Protein AF-A0A9P0P095-F1 (afdb_monomer_lite)

Sequence (237 aa):
MMSILLQDNEKNRTMLGEMDGIDTLLQQLAFYKRHDPASAEEHEYMENLFNCLCSALMVVPNRDKFLKGEGLQLMNLMLREKKTSRNGSLKVLDYAMSGPYGKDNCNKFVDILGLRTIFPLFMKTPKKNRRKVLSTEEHEEHVCSIIASMLRNCKGSQRQRLISKFTENDHEKVDRLLELHFKYLEKDAEKEGRPRTSVTEENFTAVRNMLDELESDIPTDRGDLTPSCTSNSFHSA

pLDDT: mean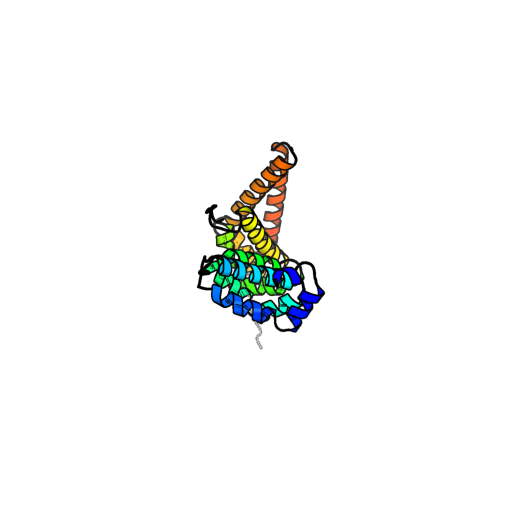 82.01, std 18.32, range [34.97, 98.38]

Organism: Acanthoscelides obtectus (NCBI:txid200917)

InterPro domains:
  IPR011989 Armadillo-like helical [G3DSA:1.25.10.10] (1-221)
  IPR013180 Beta-catenin-like protein 1, N-terminal [PF08216] (1-194)
  IPR016024 Armadillo-type fold [SSF48371] (3-182)
  IPR039678 Beta-catenin-like protein 1 [PTHR14978] (2-195)

Structure (mmCIF, N/CA/C/O backbone):
data_AF-A0A9P0P095-F1
#
_entry.id   AF-A0A9P0P095-F1
#
loop_
_atom_site.group_PDB
_atom_site.id
_atom_site.type_symbol
_atom_site.label_atom_id
_atom_site.label_alt_id
_atom_site.label_comp_id
_atom_site.label_asym_id
_atom_site.label_entity_id
_atom_site.label_seq_id
_atom_site.pdbx_PDB_ins_code
_atom_site.Cartn_x
_atom_site.Cartn_y
_atom_site.Cartn_z
_atom_site.occupancy
_atom_site.B_iso_or_equiv
_atom_site.auth_seq_id
_atom_site.auth_comp_id
_atom_site.auth_asym_id
_atom_site.auth_atom_id
_atom_site.pdbx_PDB_model_num
ATOM 1 N N . MET A 1 1 ? 18.778 13.322 -4.451 1.00 57.62 1 MET A N 1
ATOM 2 C CA . MET A 1 1 ? 19.051 13.808 -5.829 1.00 57.62 1 MET A CA 1
ATOM 3 C C . MET A 1 1 ? 18.254 13.043 -6.885 1.00 57.62 1 MET A C 1
ATOM 5 O O . MET A 1 1 ? 17.551 13.688 -7.648 1.00 57.62 1 MET A O 1
ATOM 9 N N . MET A 1 2 ? 18.265 11.701 -6.896 1.00 59.41 2 MET A N 1
ATOM 10 C CA . MET A 1 2 ? 17.429 10.912 -7.824 1.00 59.41 2 MET A CA 1
ATOM 11 C C . MET A 1 2 ? 15.916 11.144 -7.641 1.00 59.41 2 MET A C 1
ATOM 13 O O . MET A 1 2 ? 15.187 11.263 -8.619 1.00 59.41 2 MET A O 1
ATOM 17 N N . SER A 1 3 ? 15.454 11.296 -6.396 1.00 60.06 3 SER A N 1
ATOM 18 C CA . SER A 1 3 ? 14.055 11.615 -6.069 1.00 60.06 3 SER A CA 1
ATOM 19 C C . SER A 1 3 ? 13.583 12.922 -6.712 1.00 60.06 3 SER A C 1
ATOM 21 O O . SER A 1 3 ? 12.494 12.968 -7.271 1.00 60.06 3 SER A O 1
ATOM 23 N N . ILE A 1 4 ? 14.445 13.942 -6.719 1.00 67.94 4 ILE A N 1
ATOM 24 C CA . ILE A 1 4 ? 14.184 15.256 -7.323 1.00 67.94 4 ILE A CA 1
ATOM 25 C C . ILE A 1 4 ? 14.144 15.155 -8.854 1.00 67.94 4 ILE A C 1
ATOM 27 O O . ILE A 1 4 ? 13.281 15.750 -9.483 1.00 67.94 4 ILE A O 1
ATOM 31 N N . LEU A 1 5 ? 15.031 14.362 -9.465 1.00 63.28 5 LEU A N 1
ATOM 32 C CA . LEU A 1 5 ? 15.050 14.172 -10.923 1.00 63.28 5 LEU A CA 1
ATOM 33 C C . LEU A 1 5 ? 13.800 13.453 -11.452 1.00 63.28 5 LEU A C 1
ATOM 35 O O . LEU A 1 5 ? 13.428 13.642 -12.609 1.00 63.28 5 LEU A O 1
ATOM 39 N N . LEU A 1 6 ? 13.165 12.619 -10.626 1.00 62.31 6 LEU A N 1
ATOM 40 C CA . LEU A 1 6 ? 11.921 11.920 -10.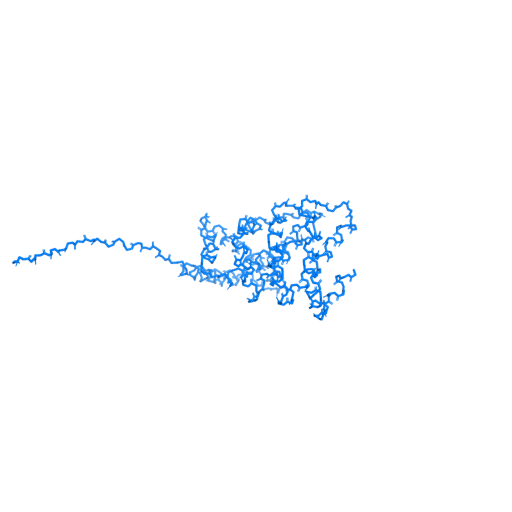963 1.00 62.31 6 LEU A CA 1
ATOM 41 C C . LEU A 1 6 ? 10.671 12.715 -10.572 1.00 62.31 6 LEU A C 1
ATOM 43 O O . LEU A 1 6 ? 9.565 12.359 -10.993 1.00 62.31 6 LEU A O 1
ATOM 47 N N . GLN A 1 7 ? 10.807 13.746 -9.741 1.00 65.12 7 GLN A N 1
ATOM 48 C CA . GLN A 1 7 ? 9.693 14.593 -9.346 1.00 65.12 7 GLN A CA 1
ATOM 49 C C . GLN A 1 7 ? 9.236 15.402 -10.569 1.00 65.12 7 GLN A C 1
ATOM 51 O O . GLN A 1 7 ? 10.031 16.064 -11.224 1.00 65.12 7 GLN A O 1
ATOM 56 N N . ASP A 1 8 ? 7.962 15.247 -10.926 1.00 63.94 8 ASP A N 1
ATOM 57 C CA . ASP A 1 8 ? 7.281 15.933 -12.034 1.00 63.94 8 ASP A CA 1
ATOM 58 C C . ASP A 1 8 ? 7.913 15.814 -13.433 1.00 63.94 8 ASP A C 1
ATOM 60 O O . ASP A 1 8 ? 7.655 16.632 -14.314 1.00 63.94 8 ASP A O 1
ATOM 64 N N . ASN A 1 9 ? 8.688 14.750 -13.685 1.00 78.19 9 ASN A N 1
ATOM 65 C CA . ASN A 1 9 ? 9.259 14.479 -15.005 1.00 78.19 9 ASN A CA 1
ATOM 66 C C . ASN A 1 9 ? 8.937 13.061 -15.505 1.00 78.19 9 ASN A C 1
ATOM 68 O O . ASN A 1 9 ? 9.624 12.085 -15.197 1.00 78.19 9 ASN A O 1
ATOM 72 N N . GLU A 1 10 ? 7.888 12.957 -16.322 1.00 80.88 10 GLU A N 1
ATOM 73 C CA . GLU A 1 10 ? 7.417 11.696 -16.910 1.00 80.88 10 GLU A CA 1
ATOM 74 C C . GLU A 1 10 ? 8.457 11.016 -17.815 1.00 80.88 10 GLU A C 1
ATOM 76 O O . GLU A 1 10 ? 8.583 9.788 -17.796 1.00 80.88 10 GLU A O 1
ATOM 81 N N . LYS A 1 11 ? 9.268 11.793 -18.549 1.00 83.19 11 LYS A N 1
ATOM 82 C CA . LYS A 1 11 ? 10.333 11.245 -19.408 1.00 83.19 11 LYS A CA 1
ATOM 83 C C . LYS A 1 11 ? 11.380 10.513 -18.577 1.00 83.19 11 LYS A C 1
ATOM 85 O O . LYS A 1 11 ? 11.744 9.388 -18.906 1.00 83.19 11 LYS A O 1
ATOM 90 N N . ASN A 1 12 ? 11.795 11.104 -17.458 1.00 82.00 12 ASN A N 1
ATOM 91 C CA . ASN A 1 12 ? 12.768 10.483 -16.560 1.00 82.00 12 ASN A CA 1
ATOM 92 C C . ASN A 1 12 ? 12.205 9.214 -15.903 1.00 82.00 12 ASN A C 1
ATOM 94 O O . ASN A 1 12 ? 12.924 8.229 -15.755 1.00 82.00 12 ASN A O 1
ATOM 98 N N . ARG A 1 13 ? 10.912 9.201 -15.549 1.00 86.88 13 ARG A N 1
ATOM 99 C CA . ARG A 1 13 ? 10.233 8.009 -15.000 1.00 86.88 13 ARG A CA 1
ATOM 100 C C . ARG A 1 13 ? 10.137 6.872 -16.018 1.00 86.88 13 ARG A C 1
ATOM 102 O O . ARG A 1 13 ? 10.279 5.707 -15.648 1.00 86.88 13 ARG A O 1
ATOM 109 N N . THR A 1 14 ? 9.903 7.209 -17.284 1.00 84.50 14 THR A N 1
ATOM 110 C CA . THR A 1 14 ? 9.857 6.240 -18.386 1.00 84.50 14 THR A CA 1
ATOM 111 C C . THR A 1 14 ? 11.244 5.654 -18.639 1.00 84.50 14 THR A C 1
ATOM 113 O O . THR A 1 14 ? 11.407 4.436 -18.595 1.00 84.50 14 THR A O 1
ATOM 116 N N . MET A 1 15 ? 12.259 6.515 -18.768 1.00 87.94 15 MET A N 1
ATOM 117 C CA . MET A 1 15 ? 13.652 6.110 -18.981 1.00 87.94 15 MET A CA 1
ATOM 118 C C . MET A 1 15 ? 14.189 5.248 -17.830 1.00 87.94 15 MET A C 1
ATOM 120 O O . MET A 1 15 ? 14.834 4.233 -18.068 1.00 87.94 15 MET A O 1
ATOM 124 N N . LEU A 1 16 ? 13.861 5.586 -16.576 1.00 89.00 16 LEU A N 1
ATOM 125 C CA . LEU A 1 16 ? 14.199 4.752 -15.418 1.00 89.00 16 LEU A CA 1
ATOM 126 C C . LEU A 1 16 ? 13.650 3.329 -15.572 1.00 89.00 16 LEU A C 1
ATOM 128 O O . LEU A 1 16 ? 14.338 2.357 -15.274 1.00 89.00 16 LEU A O 1
ATOM 132 N N . GLY A 1 17 ? 12.407 3.209 -16.038 1.00 88.88 17 GLY A N 1
ATOM 133 C CA . GLY A 1 17 ? 11.797 1.922 -16.321 1.00 88.88 17 GLY A CA 1
ATOM 134 C C . GLY A 1 17 ? 12.540 1.154 -17.408 1.00 88.88 17 GLY A C 1
ATOM 135 O O . GLY A 1 17 ? 12.720 -0.053 -17.282 1.00 88.88 17 GLY A O 1
ATOM 136 N N . GLU A 1 18 ? 12.911 1.815 -18.503 1.00 89.81 18 GLU A N 1
ATOM 137 C CA . GLU A 1 18 ? 13.629 1.218 -19.644 1.00 89.81 18 GLU A CA 1
ATOM 138 C C . GLU A 1 18 ? 15.034 0.723 -19.287 1.00 89.81 18 GLU A C 1
ATOM 140 O O . GLU A 1 18 ? 15.519 -0.212 -19.912 1.00 89.81 18 GLU A O 1
ATOM 145 N N . MET A 1 19 ? 15.655 1.302 -18.260 1.00 91.50 19 MET A N 1
ATOM 146 C CA . MET A 1 19 ? 16.994 0.946 -17.780 1.00 91.50 19 MET A CA 1
ATOM 147 C C . MET A 1 19 ? 16.983 -0.047 -16.603 1.00 91.50 19 MET A C 1
ATOM 149 O O . MET A 1 19 ? 17.882 -0.006 -15.767 1.00 91.50 19 MET A O 1
ATOM 153 N N . ASP A 1 20 ? 15.940 -0.875 -16.469 1.00 91.94 20 ASP A N 1
ATOM 154 C CA . ASP A 1 20 ? 15.757 -1.819 -15.348 1.00 91.94 20 ASP A CA 1
ATOM 155 C C . ASP A 1 20 ? 15.877 -1.162 -13.954 1.00 91.94 20 ASP A C 1
ATOM 157 O O . ASP A 1 20 ? 16.229 -1.775 -12.937 1.00 91.94 20 ASP A O 1
ATOM 161 N N . GLY A 1 21 ? 15.541 0.129 -13.877 1.00 94.06 21 GLY A N 1
ATOM 162 C CA . GLY A 1 21 ? 15.637 0.911 -12.652 1.00 94.06 21 GLY A CA 1
ATOM 163 C C . GLY A 1 21 ? 14.642 0.461 -11.586 1.00 94.06 21 GLY A C 1
ATOM 164 O O . GLY A 1 21 ? 14.913 0.623 -10.399 1.00 94.06 21 GLY A O 1
ATOM 165 N N . ILE A 1 22 ? 13.518 -0.152 -11.980 1.00 97.00 22 ILE A N 1
ATOM 166 C CA . ILE A 1 22 ? 12.549 -0.720 -11.032 1.00 97.00 22 ILE A CA 1
ATOM 167 C C . ILE A 1 22 ? 13.180 -1.874 -10.249 1.00 97.00 22 ILE A C 1
ATOM 169 O O . ILE A 1 22 ? 13.141 -1.857 -9.020 1.00 97.00 22 ILE A O 1
ATOM 173 N N . ASP A 1 23 ? 13.823 -2.821 -10.934 1.00 96.00 23 ASP A N 1
ATOM 174 C CA . ASP A 1 23 ? 14.492 -3.951 -10.284 1.00 96.00 23 ASP A CA 1
ATOM 175 C C . ASP A 1 23 ? 15.658 -3.477 -9.419 1.00 96.00 23 ASP A C 1
ATOM 177 O O . ASP A 1 23 ? 15.814 -3.930 -8.285 1.00 96.00 23 ASP A O 1
ATOM 181 N N . THR A 1 24 ? 16.418 -2.489 -9.898 1.00 96.25 24 THR A N 1
ATOM 182 C CA . THR A 1 24 ? 17.483 -1.857 -9.107 1.00 96.25 24 THR A CA 1
ATOM 183 C C . THR A 1 24 ? 16.932 -1.251 -7.811 1.00 96.25 24 THR A C 1
ATOM 185 O O . THR A 1 24 ? 17.457 -1.526 -6.732 1.00 96.25 24 THR A O 1
ATOM 188 N N . LEU A 1 25 ? 15.844 -0.472 -7.875 1.00 96.62 25 LEU A N 1
ATOM 189 C CA . LEU A 1 25 ? 15.205 0.110 -6.688 1.00 96.62 25 LEU A CA 1
ATOM 190 C C . LEU A 1 25 ? 14.699 -0.973 -5.725 1.00 96.62 25 LEU A C 1
ATOM 192 O O . LEU A 1 25 ? 14.898 -0.855 -4.515 1.00 96.62 25 LEU A O 1
ATOM 196 N N . LEU A 1 26 ? 14.080 -2.038 -6.243 1.00 97.69 26 LEU A N 1
ATOM 197 C CA . LEU A 1 26 ? 13.593 -3.156 -5.432 1.00 97.69 26 LEU A CA 1
ATOM 198 C C . LEU A 1 26 ? 14.737 -3.906 -4.743 1.00 97.69 26 LEU A C 1
ATOM 200 O O . LEU A 1 26 ? 14.619 -4.232 -3.562 1.00 97.69 26 LEU A O 1
ATOM 204 N N . GLN A 1 27 ? 15.858 -4.131 -5.430 1.00 96.69 27 GLN A N 1
ATOM 205 C CA . GLN A 1 27 ? 17.049 -4.758 -4.854 1.00 96.69 27 GLN A CA 1
ATOM 206 C C . GLN A 1 27 ? 17.648 -3.918 -3.723 1.00 96.69 27 GLN A C 1
ATOM 208 O O . GLN A 1 27 ? 17.959 -4.466 -2.664 1.00 96.69 27 GLN A O 1
ATOM 213 N N . GLN A 1 28 ? 17.757 -2.597 -3.905 1.00 96.31 28 GLN A N 1
ATOM 214 C CA . GLN A 1 28 ? 18.239 -1.705 -2.845 1.00 96.31 28 GLN A CA 1
ATOM 215 C C . GLN A 1 28 ? 17.281 -1.697 -1.647 1.00 96.31 28 GLN A C 1
ATOM 217 O O . GLN A 1 28 ? 17.704 -1.849 -0.502 1.00 96.31 28 GLN A O 1
ATOM 222 N N . LEU A 1 29 ? 15.969 -1.613 -1.894 1.00 96.69 29 LEU A N 1
ATOM 223 C CA . LEU A 1 29 ? 14.965 -1.678 -0.831 1.00 96.69 29 LEU A CA 1
ATOM 224 C C . LEU A 1 29 ? 14.963 -3.034 -0.114 1.00 96.69 29 LEU A C 1
ATOM 226 O O . LEU A 1 29 ? 14.711 -3.086 1.088 1.00 96.69 29 LEU A O 1
ATOM 230 N N . ALA A 1 30 ? 15.288 -4.132 -0.801 1.00 95.88 30 ALA A N 1
ATOM 231 C CA . ALA A 1 30 ? 15.298 -5.468 -0.213 1.00 95.88 30 ALA A CA 1
ATOM 232 C C . ALA A 1 30 ? 16.283 -5.630 0.952 1.00 95.88 30 ALA A C 1
ATOM 234 O O . ALA A 1 30 ? 16.072 -6.513 1.790 1.00 95.88 30 ALA A O 1
ATOM 235 N N . PHE A 1 31 ? 17.298 -4.772 1.061 1.00 94.38 31 PHE A N 1
ATOM 236 C CA . PHE A 1 31 ? 18.158 -4.693 2.241 1.00 94.38 31 PHE A CA 1
ATOM 237 C C . PHE A 1 31 ? 17.356 -4.345 3.512 1.00 94.38 31 PHE A C 1
ATOM 239 O O . PHE A 1 31 ? 17.478 -5.008 4.544 1.00 94.38 31 PHE A O 1
ATOM 246 N N . TYR A 1 32 ? 16.411 -3.408 3.408 1.00 94.19 32 TYR A N 1
ATOM 247 C CA . TYR A 1 32 ? 15.576 -2.916 4.514 1.00 94.19 32 TYR A CA 1
ATOM 248 C C . TYR A 1 32 ? 14.364 -3.804 4.839 1.00 94.19 32 TYR A C 1
ATOM 250 O O . TYR A 1 32 ? 13.479 -3.418 5.610 1.00 94.19 32 TYR A O 1
ATOM 258 N N . LYS A 1 33 ? 14.288 -5.017 4.266 1.00 91.94 33 LYS A N 1
ATOM 259 C CA . LYS A 1 33 ? 13.186 -5.953 4.554 1.00 91.94 33 LYS A CA 1
ATOM 260 C C . LYS A 1 33 ? 13.243 -6.527 5.968 1.00 91.94 33 LYS A C 1
ATOM 262 O O . LYS A 1 33 ? 12.212 -6.904 6.505 1.00 91.94 33 LYS A O 1
ATOM 267 N N . ARG A 1 34 ? 14.439 -6.611 6.562 1.00 89.19 34 ARG A N 1
ATOM 268 C CA . ARG A 1 34 ? 14.675 -7.152 7.918 1.00 89.19 34 ARG A CA 1
ATOM 269 C C . ARG A 1 34 ? 15.539 -6.249 8.803 1.00 89.19 34 ARG A C 1
ATOM 271 O O . ARG A 1 34 ? 15.636 -6.502 10.003 1.00 89.19 34 ARG A O 1
ATOM 278 N N . HIS A 1 35 ? 16.128 -5.202 8.233 1.00 89.19 35 HIS A N 1
ATOM 279 C CA . HIS A 1 35 ? 17.051 -4.299 8.911 1.00 89.19 35 HIS A CA 1
ATOM 280 C C . HIS A 1 35 ? 16.475 -2.881 8.928 1.00 89.19 35 HIS A C 1
ATOM 282 O O . HIS A 1 35 ? 15.929 -2.423 7.927 1.00 89.19 35 HIS A O 1
ATOM 288 N N . ASP A 1 36 ? 16.572 -2.217 10.080 1.00 91.50 36 ASP A N 1
ATOM 289 C CA . ASP A 1 36 ? 16.334 -0.776 10.174 1.00 91.50 36 ASP A CA 1
ATOM 290 C C . ASP A 1 36 ? 17.626 -0.043 9.751 1.00 91.50 36 ASP A C 1
ATOM 292 O O . ASP A 1 36 ? 18.713 -0.586 9.978 1.00 91.50 36 ASP A O 1
ATOM 296 N N . PRO A 1 37 ? 17.536 1.157 9.152 1.00 93.12 37 PRO A N 1
ATOM 297 C CA . PRO A 1 37 ? 18.704 1.968 8.827 1.00 93.12 37 PRO A CA 1
ATOM 298 C C . PRO A 1 37 ? 19.491 2.313 10.099 1.00 93.12 37 PRO A C 1
ATOM 300 O O . PRO A 1 37 ? 18.908 2.596 11.150 1.00 93.12 37 PRO A O 1
ATOM 303 N N . ALA A 1 38 ? 20.817 2.294 10.002 1.00 92.81 38 ALA A N 1
ATOM 304 C CA . ALA A 1 38 ? 21.743 2.514 11.107 1.00 92.81 38 ALA A CA 1
ATOM 305 C C . ALA A 1 38 ? 21.929 4.001 11.448 1.00 92.81 38 ALA A C 1
ATOM 307 O O .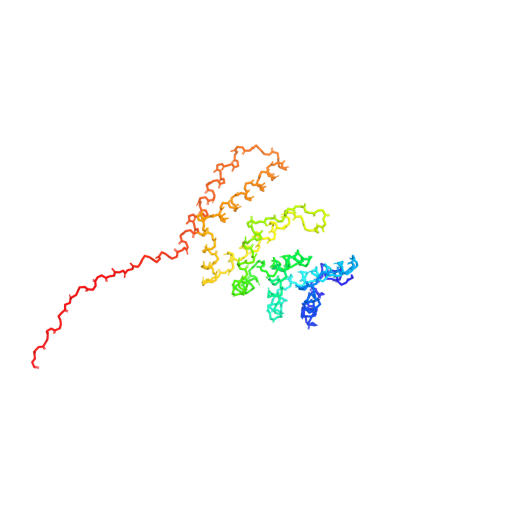 ALA A 1 38 ? 22.259 4.331 12.588 1.00 92.81 38 ALA A O 1
ATOM 308 N N . SER A 1 39 ? 21.714 4.899 10.482 1.00 94.12 39 SER A N 1
ATOM 309 C CA . SER A 1 39 ? 21.868 6.348 10.650 1.00 94.12 39 SER A CA 1
ATOM 310 C C . SER A 1 39 ? 20.678 7.130 10.087 1.00 94.12 39 SER A C 1
ATOM 312 O O . SER A 1 39 ? 19.856 6.606 9.334 1.00 94.12 39 SER A O 1
ATOM 314 N N . ALA A 1 40 ? 20.580 8.413 10.451 1.00 92.31 40 ALA A N 1
ATOM 315 C CA . ALA A 1 40 ? 19.580 9.318 9.883 1.00 92.31 40 ALA A CA 1
ATOM 316 C C . ALA A 1 40 ? 19.781 9.525 8.369 1.00 92.31 40 ALA A C 1
ATOM 318 O O . ALA A 1 40 ? 18.804 9.585 7.630 1.00 92.31 40 ALA A O 1
ATOM 319 N N . GLU A 1 41 ? 21.033 9.562 7.909 1.00 93.19 41 GLU A N 1
ATOM 320 C CA . GLU A 1 41 ? 21.389 9.655 6.486 1.00 93.19 41 GLU A CA 1
ATOM 321 C C . GLU A 1 41 ? 20.933 8.409 5.717 1.00 93.19 41 GLU A C 1
ATOM 323 O O . GLU A 1 41 ? 20.351 8.512 4.640 1.00 93.19 41 GLU A O 1
ATOM 328 N N . GLU A 1 42 ? 21.131 7.219 6.294 1.00 93.75 42 GLU A N 1
ATOM 329 C CA . GLU A 1 42 ? 20.657 5.971 5.695 1.00 93.75 42 GLU A CA 1
ATOM 330 C C . GLU A 1 42 ? 19.123 5.898 5.690 1.00 93.75 42 GLU A C 1
ATOM 332 O O . GLU A 1 42 ? 18.515 5.414 4.735 1.00 93.75 42 GLU A O 1
ATOM 337 N N . HIS A 1 43 ? 18.476 6.427 6.730 1.00 91.56 43 HIS A N 1
ATOM 338 C CA . HIS A 1 43 ? 17.024 6.546 6.764 1.00 91.56 43 HIS A CA 1
ATOM 339 C C . HIS A 1 43 ? 16.505 7.462 5.648 1.00 91.56 43 HIS A C 1
ATOM 341 O O . HIS A 1 43 ? 15.572 7.091 4.938 1.00 91.56 43 HIS A O 1
ATOM 347 N N . GLU A 1 44 ? 17.136 8.619 5.440 1.00 92.12 44 GLU A N 1
ATOM 348 C CA . GLU A 1 44 ? 16.800 9.531 4.344 1.00 92.12 44 GLU A CA 1
ATOM 349 C C . GLU A 1 44 ? 17.054 8.888 2.972 1.00 92.12 44 GLU A C 1
ATOM 351 O O . GLU A 1 44 ? 16.247 9.030 2.052 1.00 92.12 44 GLU A O 1
ATOM 356 N N . TYR A 1 45 ? 18.147 8.137 2.825 1.00 92.62 45 TYR A N 1
ATOM 357 C CA . TYR A 1 45 ? 18.431 7.367 1.617 1.00 92.62 45 TYR A CA 1
ATOM 358 C C . TYR A 1 45 ? 17.321 6.348 1.323 1.00 92.62 45 TYR A C 1
ATOM 360 O O . TYR A 1 45 ? 16.782 6.331 0.214 1.00 92.62 45 TYR A O 1
ATOM 368 N N . MET A 1 46 ? 16.916 5.559 2.321 1.00 95.00 46 MET A N 1
ATOM 369 C CA . MET A 1 46 ? 15.819 4.596 2.205 1.00 95.00 46 MET A CA 1
ATOM 370 C C . MET A 1 46 ? 14.497 5.278 1.808 1.00 95.00 46 MET A C 1
ATOM 372 O O . MET A 1 46 ? 13.819 4.819 0.888 1.00 95.00 46 MET A O 1
ATOM 376 N N . GLU A 1 47 ? 14.130 6.390 2.448 1.00 92.88 47 GLU A N 1
ATOM 377 C CA . GLU A 1 47 ? 12.920 7.151 2.097 1.00 92.88 47 GLU A CA 1
ATOM 378 C C . GLU A 1 47 ? 12.996 7.727 0.674 1.00 92.88 47 GLU A C 1
ATOM 380 O O . GLU A 1 47 ? 12.020 7.691 -0.081 1.00 92.88 47 GLU A O 1
ATOM 385 N N . ASN A 1 48 ? 14.173 8.189 0.247 1.00 93.56 48 ASN A N 1
ATOM 386 C CA . ASN A 1 48 ? 14.400 8.626 -1.126 1.00 93.56 48 ASN A CA 1
ATOM 387 C C . ASN A 1 48 ? 14.195 7.487 -2.137 1.00 93.56 48 ASN A C 1
ATOM 389 O O . ASN A 1 48 ? 13.610 7.737 -3.193 1.00 93.56 48 ASN A O 1
ATOM 393 N N . LEU A 1 49 ? 14.605 6.250 -1.826 1.00 95.69 49 LEU A N 1
ATOM 394 C CA . LEU A 1 49 ? 14.334 5.080 -2.672 1.00 95.69 49 LEU A CA 1
ATOM 395 C C . LEU A 1 49 ? 12.829 4.805 -2.791 1.00 95.69 49 LEU A C 1
ATOM 397 O O . LEU A 1 49 ? 12.328 4.620 -3.903 1.00 95.69 49 LEU A O 1
ATOM 401 N N . PHE A 1 50 ? 12.090 4.840 -1.676 1.00 95.88 50 PHE A N 1
ATOM 402 C CA . PHE A 1 50 ? 10.631 4.693 -1.691 1.00 95.88 50 PHE A CA 1
ATOM 403 C C . PHE A 1 50 ? 9.952 5.784 -2.526 1.00 95.88 50 PHE A C 1
ATOM 405 O O . PHE A 1 50 ? 9.074 5.480 -3.334 1.00 95.88 50 PHE A O 1
ATOM 412 N N . ASN A 1 51 ? 10.381 7.042 -2.394 1.00 93.56 51 ASN A N 1
ATOM 413 C CA . ASN A 1 51 ? 9.844 8.152 -3.181 1.00 93.56 51 ASN A CA 1
ATOM 414 C C . ASN A 1 51 ? 10.159 8.012 -4.680 1.00 93.56 51 ASN A C 1
ATOM 416 O O . ASN A 1 51 ? 9.280 8.262 -5.507 1.00 93.56 51 ASN A O 1
ATOM 420 N N . CYS A 1 52 ? 11.365 7.555 -5.042 1.00 93.94 52 CYS A N 1
ATOM 421 C CA . CYS A 1 52 ? 11.710 7.241 -6.433 1.00 93.94 52 CYS A CA 1
ATOM 422 C C . CYS A 1 52 ? 10.787 6.158 -6.999 1.00 93.94 52 CYS A C 1
ATOM 424 O O . CYS A 1 52 ? 10.262 6.314 -8.099 1.00 93.94 52 CYS A O 1
ATOM 426 N N . LEU A 1 53 ? 10.551 5.090 -6.231 1.00 96.00 53 LEU A N 1
ATOM 427 C CA . LEU A 1 53 ? 9.691 3.989 -6.651 1.00 96.00 53 LEU A CA 1
ATOM 428 C C . LEU A 1 53 ? 8.226 4.426 -6.796 1.00 96.00 53 LEU A C 1
ATOM 430 O O . LEU A 1 53 ? 7.605 4.117 -7.809 1.00 96.00 53 LEU A O 1
ATOM 434 N N . CYS A 1 54 ? 7.688 5.204 -5.850 1.00 94.81 54 CYS A N 1
ATOM 435 C CA . CYS A 1 54 ? 6.335 5.767 -5.955 1.00 94.81 54 CYS A CA 1
ATOM 436 C C . CYS A 1 54 ? 6.188 6.635 -7.212 1.00 94.81 54 CYS A C 1
ATOM 438 O O . CYS A 1 54 ? 5.230 6.480 -7.966 1.00 94.81 54 CYS A O 1
ATOM 440 N N . SER A 1 55 ? 7.168 7.508 -7.464 1.00 92.81 55 SER A N 1
ATOM 441 C CA . SER A 1 55 ? 7.201 8.365 -8.651 1.00 92.81 55 SER A CA 1
ATOM 442 C C . SER A 1 55 ? 7.246 7.539 -9.941 1.00 92.81 55 SER A C 1
ATOM 444 O O . SER A 1 55 ? 6.486 7.789 -10.875 1.00 92.81 55 SER A O 1
ATOM 446 N N . ALA A 1 56 ? 8.069 6.489 -9.981 1.00 93.56 56 ALA A N 1
ATOM 447 C CA . ALA A 1 56 ? 8.165 5.596 -11.130 1.00 93.56 56 ALA A CA 1
ATOM 448 C C . ALA A 1 56 ? 6.849 4.850 -11.416 1.00 93.56 56 ALA A C 1
ATOM 450 O O . ALA A 1 56 ? 6.490 4.683 -12.581 1.00 93.56 56 ALA A O 1
ATOM 451 N N . LEU A 1 57 ? 6.103 4.454 -10.378 1.00 94.94 57 LEU A N 1
ATOM 452 C CA . LEU A 1 57 ? 4.811 3.757 -10.486 1.00 94.94 57 LEU A CA 1
ATOM 453 C C . LEU A 1 57 ? 3.659 4.629 -11.010 1.00 94.94 57 LEU A C 1
ATOM 455 O O . LEU A 1 57 ? 2.590 4.098 -11.332 1.00 94.94 57 LEU A O 1
ATOM 459 N N . MET A 1 58 ? 3.868 5.944 -11.129 1.00 92.12 58 MET A N 1
ATOM 460 C CA . MET A 1 58 ? 2.937 6.836 -11.828 1.00 92.12 58 MET A CA 1
ATOM 461 C C . MET A 1 58 ? 2.931 6.591 -13.346 1.00 92.12 58 MET A C 1
ATOM 463 O O . MET A 1 58 ? 1.970 6.956 -14.014 1.00 92.12 58 MET A O 1
ATOM 467 N N . VAL A 1 59 ? 3.972 5.949 -13.891 1.00 92.56 59 VAL A N 1
ATOM 468 C CA . VAL A 1 59 ? 4.043 5.525 -15.296 1.00 92.56 59 VAL A CA 1
ATOM 469 C C . VAL A 1 59 ? 3.527 4.092 -15.408 1.00 92.56 59 VAL A C 1
ATOM 471 O O . VAL A 1 59 ? 4.106 3.165 -14.844 1.00 92.56 59 VAL A O 1
ATOM 474 N N . VAL A 1 60 ? 2.430 3.901 -16.146 1.00 93.31 60 VAL A N 1
ATOM 475 C CA . VAL A 1 60 ? 1.689 2.626 -16.212 1.00 93.31 60 VAL A CA 1
ATOM 476 C C . VAL A 1 60 ? 2.577 1.414 -16.551 1.00 93.31 60 VAL A C 1
ATOM 478 O O . VAL A 1 60 ? 2.531 0.449 -15.788 1.00 93.31 60 VAL A O 1
ATOM 481 N N . PRO A 1 61 ? 3.450 1.448 -17.582 1.00 94.56 61 PRO A N 1
ATOM 482 C CA . PRO A 1 61 ? 4.361 0.335 -17.881 1.00 94.56 61 PRO A CA 1
ATOM 483 C C . PRO A 1 61 ? 5.261 -0.114 -16.719 1.00 94.56 61 PRO A C 1
ATOM 485 O O . PRO A 1 61 ? 5.660 -1.277 -16.652 1.00 94.56 61 PRO A O 1
ATOM 488 N N . ASN A 1 62 ? 5.591 0.781 -15.783 1.00 95.56 62 ASN A N 1
ATOM 489 C CA . ASN A 1 62 ? 6.438 0.436 -14.642 1.00 95.56 62 ASN A CA 1
ATOM 490 C C . ASN A 1 62 ? 5.707 -0.423 -13.607 1.00 95.56 62 ASN A C 1
ATOM 492 O O . ASN A 1 62 ? 6.361 -1.103 -12.819 1.00 95.56 62 ASN A O 1
ATOM 496 N N . ARG A 1 63 ? 4.370 -0.440 -13.615 1.00 95.81 63 ARG A N 1
ATOM 497 C CA . ARG A 1 63 ? 3.577 -1.298 -12.725 1.00 95.81 63 ARG A CA 1
ATOM 498 C C . ARG A 1 63 ? 3.727 -2.770 -13.085 1.00 95.81 63 ARG A C 1
ATOM 500 O O . ARG A 1 63 ? 3.882 -3.586 -12.182 1.00 95.81 63 ARG A O 1
ATOM 507 N N . ASP A 1 64 ? 3.784 -3.088 -14.376 1.00 95.62 64 ASP A N 1
ATOM 508 C CA . ASP A 1 64 ? 4.049 -4.450 -14.848 1.00 95.62 64 ASP A CA 1
ATOM 509 C C . ASP A 1 64 ? 5.475 -4.886 -14.513 1.00 95.62 64 ASP A C 1
ATOM 511 O O . ASP A 1 64 ? 5.705 -6.030 -14.123 1.00 95.62 64 ASP A O 1
ATOM 515 N N . LYS A 1 65 ? 6.445 -3.970 -14.625 1.00 96.69 65 LYS A N 1
ATOM 516 C CA . LYS A 1 65 ? 7.836 -4.222 -14.216 1.00 96.69 65 LYS A CA 1
ATOM 517 C C . LYS A 1 65 ? 7.925 -4.478 -12.712 1.00 96.69 65 LYS A C 1
ATOM 519 O O . LYS A 1 65 ? 8.510 -5.470 -12.302 1.00 96.69 65 LYS A O 1
ATOM 524 N N . PHE A 1 66 ? 7.258 -3.660 -11.900 1.00 98.19 66 PHE A N 1
ATOM 525 C CA . PHE A 1 66 ? 7.168 -3.849 -10.450 1.00 98.19 66 PHE A CA 1
ATOM 526 C C . PHE A 1 66 ? 6.518 -5.185 -10.067 1.00 98.19 66 PHE A C 1
ATOM 528 O O . PHE A 1 66 ? 6.986 -5.859 -9.149 1.00 98.19 66 PHE A O 1
ATOM 535 N N . LEU A 1 67 ? 5.464 -5.590 -10.783 1.00 97.62 67 LEU A N 1
ATOM 536 C CA . LEU A 1 67 ? 4.807 -6.882 -10.594 1.00 97.62 67 LEU A CA 1
ATOM 537 C C . LEU A 1 67 ? 5.751 -8.051 -10.909 1.00 97.62 67 LEU A C 1
ATOM 539 O O . LEU A 1 67 ? 5.834 -9.001 -10.127 1.00 97.62 67 LEU A O 1
ATOM 543 N N . LYS A 1 68 ? 6.472 -7.973 -12.035 1.00 97.06 68 LYS A N 1
ATOM 544 C CA . LYS A 1 68 ? 7.455 -8.983 -12.462 1.00 97.06 68 LYS A CA 1
ATOM 545 C C . LYS A 1 68 ? 8.655 -9.064 -11.517 1.00 97.06 68 LYS A C 1
ATOM 547 O O . LYS A 1 68 ? 9.089 -10.168 -11.214 1.00 97.06 68 LYS A O 1
ATOM 552 N N . GLY A 1 69 ? 9.121 -7.929 -10.998 1.00 97.19 69 GLY A N 1
ATOM 553 C CA . GLY A 1 69 ? 10.215 -7.827 -10.026 1.00 97.19 69 GLY A CA 1
ATOM 554 C C . GLY A 1 69 ? 9.844 -8.227 -8.591 1.00 97.19 69 GLY A C 1
ATOM 555 O O . GLY A 1 69 ? 10.581 -7.928 -7.657 1.00 97.19 69 GLY A O 1
ATOM 556 N N . GLU A 1 70 ? 8.688 -8.867 -8.380 1.00 97.81 70 GLU A N 1
ATOM 557 C CA . GLU A 1 70 ? 8.186 -9.282 -7.061 1.00 97.81 70 GLU A CA 1
ATOM 558 C C . GLU A 1 70 ? 8.016 -8.137 -6.046 1.00 97.81 70 GLU A C 1
ATOM 560 O O . GLU A 1 70 ? 8.069 -8.335 -4.825 1.00 97.81 70 GLU A O 1
ATOM 565 N N . GLY A 1 71 ? 7.757 -6.923 -6.535 1.00 98.25 71 GLY A N 1
ATOM 566 C CA . GLY A 1 71 ? 7.611 -5.744 -5.691 1.00 98.25 71 GLY A CA 1
ATOM 567 C C . GLY A 1 71 ? 6.500 -5.890 -4.648 1.00 98.25 71 GLY A C 1
ATOM 568 O O . GLY A 1 71 ? 6.687 -5.529 -3.486 1.00 98.25 71 GLY A O 1
ATOM 569 N N . LEU A 1 72 ? 5.367 -6.504 -5.011 1.00 98.19 72 LEU A N 1
ATOM 570 C CA . LEU A 1 72 ? 4.260 -6.763 -4.079 1.00 98.19 72 LEU A CA 1
ATOM 571 C C . LEU A 1 72 ? 4.671 -7.694 -2.935 1.00 98.19 72 LEU A C 1
ATOM 573 O O . LEU A 1 72 ? 4.310 -7.449 -1.783 1.00 98.19 72 LEU A O 1
ATOM 577 N N . GLN A 1 73 ? 5.429 -8.749 -3.236 1.00 97.88 73 GLN A N 1
ATOM 578 C CA . GLN A 1 73 ? 5.936 -9.697 -2.248 1.00 97.88 73 GLN A CA 1
ATOM 579 C C . GLN A 1 73 ? 6.860 -8.987 -1.262 1.00 97.88 73 GLN A C 1
ATOM 581 O O . GLN A 1 73 ? 6.717 -9.169 -0.049 1.00 97.88 73 GLN A O 1
ATOM 586 N N . LEU A 1 74 ? 7.756 -8.138 -1.772 1.00 97.81 74 LEU A N 1
ATOM 587 C CA . LEU A 1 74 ? 8.676 -7.367 -0.947 1.00 97.81 74 LEU A CA 1
ATOM 588 C C . LEU A 1 74 ? 7.939 -6.394 -0.017 1.00 97.81 74 LEU A C 1
ATOM 590 O O . LEU A 1 74 ? 8.180 -6.410 1.192 1.00 97.81 74 LEU A O 1
ATOM 594 N N . MET A 1 75 ? 7.001 -5.601 -0.548 1.00 97.94 75 MET A N 1
ATOM 595 C CA . MET A 1 75 ? 6.238 -4.643 0.262 1.00 97.94 75 MET A CA 1
ATOM 596 C C . MET A 1 75 ? 5.361 -5.354 1.299 1.00 97.94 75 MET A C 1
ATOM 598 O O . MET A 1 75 ? 5.312 -4.952 2.463 1.00 97.94 75 MET A O 1
ATOM 602 N N . ASN A 1 76 ? 4.707 -6.455 0.915 1.00 96.62 76 ASN A N 1
ATOM 603 C CA . ASN A 1 76 ? 3.901 -7.258 1.832 1.00 96.62 76 ASN A CA 1
ATOM 604 C C . ASN A 1 76 ? 4.752 -7.845 2.975 1.00 96.62 76 ASN A C 1
ATOM 606 O O . ASN A 1 76 ? 4.318 -7.870 4.128 1.00 96.62 76 ASN A O 1
ATOM 610 N N . LEU A 1 77 ? 5.982 -8.280 2.682 1.00 95.75 77 LEU A N 1
ATOM 611 C CA . LEU A 1 77 ? 6.930 -8.730 3.699 1.00 95.75 77 LEU A CA 1
ATOM 612 C C . LEU A 1 77 ? 7.310 -7.587 4.654 1.00 95.75 77 LEU A C 1
ATOM 614 O O . LEU A 1 77 ? 7.179 -7.742 5.867 1.00 95.75 77 LEU A O 1
ATOM 618 N N . MET A 1 78 ? 7.702 -6.425 4.128 1.00 95.12 78 MET A N 1
ATOM 619 C CA . MET A 1 78 ? 8.086 -5.258 4.937 1.00 95.12 78 MET A CA 1
ATOM 620 C C . MET A 1 78 ? 6.962 -4.775 5.866 1.00 95.12 78 MET A C 1
ATOM 622 O O . MET A 1 78 ? 7.204 -4.444 7.031 1.00 95.12 78 MET A O 1
ATOM 626 N N . LEU A 1 79 ? 5.706 -4.801 5.404 1.00 93.25 79 LEU A N 1
ATOM 627 C CA . LEU A 1 79 ? 4.554 -4.484 6.251 1.00 93.25 79 LEU A CA 1
ATOM 628 C C . LEU A 1 79 ? 4.451 -5.422 7.468 1.00 93.25 79 LEU A C 1
ATOM 630 O O . LEU A 1 79 ? 4.131 -4.964 8.576 1.00 93.25 79 LEU A O 1
ATOM 634 N N . ARG A 1 80 ? 4.755 -6.715 7.296 1.00 91.19 80 ARG A N 1
ATOM 635 C CA . ARG A 1 80 ? 4.675 -7.740 8.353 1.00 91.19 80 ARG A CA 1
ATOM 636 C C . ARG A 1 80 ? 5.786 -7.615 9.397 1.00 91.19 80 ARG A C 1
ATOM 638 O O . ARG A 1 80 ? 5.500 -7.803 10.577 1.00 91.19 80 ARG A O 1
ATOM 645 N N . GLU A 1 81 ? 6.994 -7.232 8.989 1.00 88.19 81 GLU A N 1
ATOM 646 C CA . GLU A 1 81 ? 8.196 -7.162 9.848 1.00 88.19 81 GLU A CA 1
ATOM 647 C C . GLU A 1 81 ? 8.180 -5.987 10.849 1.00 88.19 81 GLU A C 1
ATOM 649 O O . GLU A 1 81 ? 8.929 -5.959 11.822 1.00 88.19 81 GLU A O 1
ATOM 654 N N . LYS A 1 82 ? 7.264 -5.025 10.671 1.00 77.12 82 LYS A N 1
ATOM 655 C CA . LYS A 1 82 ? 7.039 -3.882 11.585 1.00 77.12 82 LYS A CA 1
ATOM 656 C C . LYS A 1 82 ? 8.230 -2.920 11.758 1.00 77.12 82 LYS A C 1
ATOM 658 O O . LYS A 1 82 ? 8.295 -2.220 12.769 1.00 77.12 82 LYS A O 1
ATOM 663 N N . LYS A 1 83 ? 9.107 -2.860 10.757 1.00 86.50 83 LYS A N 1
ATOM 664 C CA . LYS A 1 83 ? 10.320 -2.026 10.678 1.00 86.50 83 LYS A CA 1
ATOM 665 C C . LYS A 1 83 ? 10.050 -0.602 10.176 1.00 86.50 83 LYS A C 1
ATOM 667 O O . LYS A 1 83 ? 8.910 -0.280 9.829 1.00 86.50 83 LYS A O 1
ATOM 672 N N . THR A 1 84 ? 11.072 0.259 10.136 1.00 86.94 84 THR A N 1
ATOM 673 C CA . THR A 1 84 ? 10.959 1.636 9.603 1.00 86.94 84 THR A CA 1
ATOM 674 C C . THR A 1 84 ? 10.474 1.667 8.153 1.00 86.94 84 THR A C 1
ATOM 676 O O . THR A 1 84 ? 9.703 2.552 7.792 1.00 86.94 84 THR A O 1
ATOM 679 N N . SER A 1 85 ? 10.830 0.654 7.357 1.00 91.75 85 SER A N 1
ATOM 680 C CA . SER A 1 85 ? 10.422 0.482 5.954 1.00 91.75 85 SER A CA 1
ATOM 681 C C . SER A 1 85 ? 8.916 0.271 5.751 1.00 91.75 85 SER A C 1
ATOM 683 O O . SER A 1 85 ? 8.417 0.376 4.629 1.00 91.75 85 SER A O 1
ATOM 685 N N . ARG A 1 86 ? 8.152 0.013 6.823 1.00 91.38 86 ARG A N 1
ATOM 686 C CA . ARG A 1 86 ? 6.700 -0.205 6.764 1.00 91.38 86 ARG A CA 1
ATOM 687 C C . ARG A 1 86 ? 5.950 0.954 6.107 1.00 91.38 86 ARG A C 1
ATOM 689 O O . ARG A 1 86 ? 5.048 0.701 5.317 1.00 91.38 86 ARG A O 1
ATOM 696 N N . ASN A 1 87 ? 6.277 2.191 6.472 1.00 90.06 87 ASN A N 1
ATOM 697 C CA . ASN A 1 87 ? 5.525 3.360 6.010 1.00 90.06 87 ASN A CA 1
ATOM 698 C C . ASN A 1 87 ? 5.727 3.569 4.503 1.00 90.06 87 ASN A C 1
ATOM 700 O O . ASN A 1 87 ? 4.750 3.654 3.762 1.00 90.06 87 ASN A O 1
ATOM 704 N N . GLY A 1 88 ? 6.982 3.532 4.044 1.00 93.69 88 GLY A N 1
ATOM 705 C CA . GLY A 1 88 ? 7.308 3.566 2.619 1.00 93.69 88 GLY A CA 1
ATOM 706 C C . GLY A 1 88 ? 6.664 2.418 1.838 1.00 93.69 88 GLY A C 1
ATOM 707 O O . GLY A 1 88 ? 6.116 2.633 0.760 1.00 93.69 88 GLY A O 1
ATOM 708 N N . SER A 1 89 ? 6.622 1.214 2.419 1.00 95.88 89 SER A N 1
ATOM 709 C CA . SER A 1 89 ? 5.982 0.050 1.787 1.00 95.88 89 SER A CA 1
ATOM 710 C C . SER A 1 89 ? 4.479 0.227 1.594 1.00 95.88 89 SER A C 1
ATOM 712 O O . SER A 1 89 ? 3.938 -0.160 0.560 1.00 95.88 89 SER A O 1
ATOM 714 N N . LEU A 1 90 ? 3.801 0.816 2.583 1.00 95.44 90 LEU A N 1
ATOM 715 C CA . LEU A 1 90 ? 2.372 1.104 2.503 1.00 95.44 90 LEU A CA 1
ATOM 716 C C . LEU A 1 90 ? 2.080 2.105 1.377 1.00 95.44 90 LEU A C 1
ATOM 718 O O . LEU A 1 90 ? 1.195 1.864 0.560 1.00 95.44 90 LEU A O 1
ATOM 722 N N . LYS A 1 91 ? 2.881 3.173 1.286 1.00 95.44 91 LYS A N 1
ATOM 723 C CA . LYS A 1 91 ? 2.776 4.181 0.225 1.00 95.44 91 LYS A CA 1
ATOM 724 C C . LYS A 1 91 ? 3.015 3.580 -1.165 1.00 95.44 91 LYS A C 1
ATOM 726 O O . LYS A 1 91 ? 2.240 3.826 -2.081 1.00 95.44 91 LYS A O 1
ATOM 731 N N . VAL A 1 92 ? 4.037 2.736 -1.332 1.00 97.56 92 VAL A N 1
ATOM 732 C CA . VAL A 1 92 ? 4.303 2.056 -2.615 1.00 97.56 92 VAL A CA 1
ATOM 733 C C . VAL A 1 92 ? 3.132 1.168 -3.037 1.00 97.56 92 VAL A C 1
ATOM 735 O O . VAL A 1 92 ? 2.755 1.173 -4.208 1.00 97.56 92 VAL A O 1
ATOM 738 N N . LEU A 1 93 ? 2.542 0.422 -2.099 1.00 97.81 93 LEU A N 1
ATOM 739 C CA . LEU A 1 93 ? 1.386 -0.434 -2.375 1.00 97.81 93 LEU A CA 1
ATOM 740 C C . LEU A 1 93 ? 0.175 0.366 -2.859 1.00 97.81 93 LEU A C 1
ATOM 742 O O . LEU A 1 93 ? -0.469 -0.049 -3.822 1.00 97.81 93 LEU A O 1
ATOM 746 N N . ASP A 1 94 ? -0.098 1.514 -2.242 1.00 96.31 94 ASP A N 1
ATOM 747 C CA . ASP A 1 94 ? -1.156 2.430 -2.673 1.00 96.31 94 ASP A CA 1
ATOM 748 C C . ASP A 1 94 ? -0.949 2.878 -4.132 1.00 96.31 94 ASP A C 1
ATOM 750 O O . ASP A 1 94 ? -1.806 2.666 -4.992 1.00 96.31 94 ASP A O 1
ATOM 754 N N . TYR A 1 95 ? 0.253 3.352 -4.472 1.00 95.50 95 TYR A N 1
ATOM 755 C CA . TYR A 1 95 ? 0.578 3.794 -5.835 1.00 95.50 95 TYR A CA 1
ATOM 756 C C . TYR A 1 95 ? 0.525 2.655 -6.865 1.00 95.50 95 TYR A C 1
ATOM 758 O O . TYR A 1 95 ? 0.068 2.860 -7.992 1.00 95.50 95 TYR A O 1
ATOM 766 N N . ALA A 1 96 ? 0.976 1.453 -6.496 1.00 97.12 96 ALA A N 1
ATOM 767 C CA . ALA A 1 96 ? 0.989 0.295 -7.387 1.00 97.12 96 ALA A CA 1
ATOM 768 C C . ALA A 1 96 ? -0.422 -0.222 -7.714 1.00 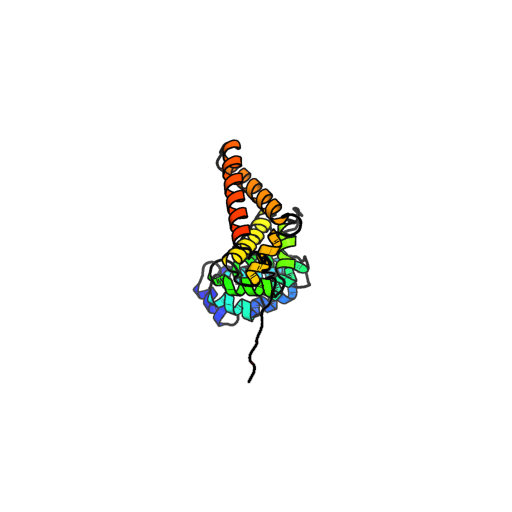97.12 96 ALA A C 1
ATOM 770 O O . ALA A 1 96 ? -0.651 -0.733 -8.815 1.00 97.12 96 ALA A O 1
ATOM 771 N N . MET A 1 97 ? -1.357 -0.117 -6.765 1.00 95.88 97 MET A N 1
ATOM 772 C CA . MET A 1 97 ? -2.712 -0.671 -6.875 1.00 95.88 97 MET A CA 1
ATOM 773 C C . MET A 1 97 ? -3.775 0.361 -7.270 1.00 95.88 97 MET A C 1
ATOM 775 O O . MET A 1 97 ? -4.856 -0.033 -7.705 1.00 95.88 97 MET A O 1
ATOM 779 N N . SER A 1 98 ? -3.472 1.656 -7.178 1.00 93.19 98 SER A N 1
ATOM 780 C CA . SER A 1 98 ? -4.423 2.733 -7.459 1.00 93.19 98 SER A CA 1
ATOM 781 C C . SER A 1 98 ? -4.858 2.803 -8.929 1.00 93.19 98 SER A C 1
ATOM 783 O O . SER A 1 98 ? -4.051 2.654 -9.849 1.00 93.19 98 SER A O 1
ATOM 785 N N . GLY A 1 99 ? -6.139 3.091 -9.169 1.00 89.69 99 GLY A N 1
ATOM 786 C CA . GLY A 1 99 ? -6.705 3.292 -10.506 1.00 89.69 99 GLY A CA 1
ATOM 787 C C . GLY A 1 99 ? -6.887 2.003 -11.330 1.00 89.69 99 GLY A C 1
ATOM 788 O O . GLY A 1 99 ? -6.582 0.904 -10.863 1.00 89.69 99 GLY A O 1
ATOM 789 N N . PRO A 1 100 ? -7.384 2.107 -12.577 1.00 89.81 100 PRO A N 1
ATOM 790 C CA . PRO A 1 100 ? -7.739 0.942 -13.398 1.00 89.81 100 PRO A CA 1
ATOM 791 C C . PRO A 1 100 ? -6.522 0.094 -13.800 1.00 89.81 100 PRO A C 1
ATOM 793 O O . PRO A 1 100 ? -6.614 -1.128 -13.898 1.00 89.81 100 PRO A O 1
ATOM 796 N N . TYR A 1 101 ? -5.357 0.725 -13.962 1.00 91.38 101 TYR A N 1
ATOM 797 C CA . TYR A 1 101 ? -4.095 0.051 -14.285 1.00 91.38 101 TYR A CA 1
ATOM 798 C C . TYR A 1 101 ? -3.463 -0.670 -13.084 1.00 91.38 101 TYR A C 1
ATOM 800 O O . TYR A 1 101 ? -2.370 -1.212 -13.188 1.00 91.38 101 TYR A O 1
ATOM 808 N N . GLY A 1 102 ? -4.094 -0.632 -11.907 1.00 93.50 102 GLY A N 1
ATOM 809 C CA . GLY A 1 102 ? -3.653 -1.361 -10.716 1.00 93.50 102 GLY A CA 1
ATOM 810 C C . GLY A 1 102 ? -4.251 -2.764 -10.607 1.00 93.50 102 GLY A C 1
ATOM 811 O O . GLY A 1 102 ? -4.001 -3.454 -9.621 1.00 93.50 102 GLY A O 1
ATOM 812 N N . LYS A 1 103 ? -5.055 -3.193 -11.589 1.00 95.62 103 LYS A N 1
ATOM 813 C CA . LYS A 1 103 ? -5.848 -4.425 -11.524 1.00 95.62 103 LYS A CA 1
ATOM 814 C C . LYS A 1 103 ? -5.025 -5.680 -11.258 1.00 95.62 103 LYS A C 1
ATOM 816 O O . LYS A 1 103 ? -5.348 -6.431 -10.338 1.00 95.62 103 LYS A O 1
ATOM 821 N N . ASP A 1 104 ? -3.969 -5.898 -12.030 1.00 97.00 104 ASP A N 1
ATOM 822 C CA . ASP A 1 104 ? -3.156 -7.109 -11.892 1.00 97.00 104 ASP A CA 1
ATOM 823 C C . ASP A 1 104 ? -2.384 -7.105 -10.569 1.00 97.00 104 ASP A C 1
ATOM 825 O O . ASP A 1 104 ? -2.290 -8.136 -9.900 1.00 97.00 104 ASP A O 1
ATOM 829 N N . ASN A 1 105 ? -1.965 -5.919 -10.114 1.00 97.62 105 ASN A N 1
ATOM 830 C CA . ASN A 1 105 ? -1.369 -5.746 -8.796 1.00 97.62 105 ASN A CA 1
ATOM 831 C C . ASN A 1 105 ? -2.353 -6.060 -7.661 1.00 97.62 105 ASN A C 1
ATOM 833 O O . ASN A 1 105 ? -1.983 -6.756 -6.717 1.00 97.62 105 ASN A O 1
ATOM 837 N N . CYS A 1 106 ? -3.609 -5.610 -7.761 1.00 97.81 106 CYS A N 1
ATOM 838 C CA . CYS A 1 106 ? -4.650 -5.906 -6.773 1.00 97.81 106 CYS A CA 1
ATOM 839 C C . CYS A 1 106 ? -4.899 -7.416 -6.661 1.00 97.81 106 CYS A C 1
ATOM 841 O O . CYS A 1 106 ? -4.854 -7.970 -5.562 1.00 97.81 106 CYS A O 1
ATOM 843 N N . ASN A 1 107 ? -5.102 -8.098 -7.795 1.00 97.25 107 ASN A N 1
ATOM 844 C CA . ASN A 1 107 ? -5.338 -9.544 -7.809 1.00 97.25 107 ASN A CA 1
ATOM 845 C C . ASN A 1 107 ? -4.139 -10.304 -7.230 1.00 97.25 107 ASN A C 1
ATOM 847 O O . ASN A 1 107 ? -4.301 -11.118 -6.318 1.00 97.25 107 ASN A O 1
ATOM 851 N N . LYS A 1 108 ? -2.921 -9.968 -7.679 1.00 98.06 108 LYS A N 1
ATOM 852 C CA . LYS A 1 108 ? -1.704 -10.600 -7.171 1.00 98.06 108 LYS A CA 1
ATOM 853 C C . LYS A 1 108 ? -1.531 -10.373 -5.673 1.00 98.06 108 LYS A C 1
ATOM 855 O O . LYS A 1 108 ? -1.136 -11.305 -4.976 1.00 98.06 108 LYS A O 1
ATOM 860 N N . PHE A 1 109 ? -1.842 -9.180 -5.162 1.00 98.38 109 PHE A N 1
ATOM 861 C CA . PHE A 1 109 ? -1.749 -8.875 -3.734 1.00 98.38 109 PHE A CA 1
ATOM 862 C C . PHE A 1 109 ? -2.658 -9.785 -2.890 1.00 98.38 109 PHE A C 1
ATOM 864 O O . PHE A 1 109 ? -2.234 -10.284 -1.843 1.00 98.38 109 PHE A O 1
ATOM 871 N N . VAL A 1 110 ? -3.874 -10.082 -3.365 1.00 97.75 110 VAL A N 1
ATOM 872 C CA . VAL A 1 110 ? -4.775 -11.059 -2.725 1.00 97.75 110 VAL A CA 1
ATOM 873 C C . VAL A 1 110 ? -4.187 -12.476 -2.768 1.00 97.75 110 VAL A C 1
ATOM 875 O O . VAL A 1 110 ? -4.222 -13.195 -1.759 1.00 97.75 110 VAL A O 1
ATOM 878 N N . ASP A 1 111 ? -3.602 -12.871 -3.899 1.00 97.38 111 ASP A N 1
ATOM 879 C CA . ASP A 1 111 ? -3.007 -14.199 -4.088 1.00 97.38 111 ASP A CA 1
ATOM 880 C C . ASP A 1 111 ? -1.812 -14.439 -3.158 1.00 97.38 111 ASP A C 1
ATOM 882 O O . ASP A 1 111 ? -1.703 -15.505 -2.552 1.00 97.38 111 ASP A O 1
ATOM 886 N N . ILE A 1 112 ? -0.972 -13.422 -2.936 1.00 97.25 112 ILE A N 1
ATOM 887 C CA . ILE A 1 112 ? 0.175 -13.487 -2.012 1.00 97.25 112 ILE A CA 1
ATOM 888 C C . ILE A 1 112 ? -0.210 -13.248 -0.543 1.00 97.25 112 ILE A C 1
ATOM 890 O O . ILE A 1 112 ? 0.635 -12.891 0.282 1.00 97.25 112 ILE A O 1
ATOM 894 N N . LEU A 1 113 ? -1.486 -13.454 -0.197 1.00 96.62 113 LEU A N 1
ATOM 895 C CA . LEU A 1 113 ? -2.021 -13.358 1.164 1.00 96.62 113 LEU A CA 1
ATOM 896 C C . LEU A 1 113 ? -1.973 -11.941 1.758 1.00 96.62 113 LEU A C 1
ATOM 898 O O . LEU A 1 113 ? -2.011 -11.793 2.981 1.00 96.62 113 LEU A O 1
ATOM 902 N N . GLY A 1 114 ? -1.944 -10.901 0.921 1.00 97.38 114 GLY A N 1
ATOM 903 C CA . GLY A 1 114 ? -1.914 -9.498 1.343 1.00 97.38 114 GLY A CA 1
ATOM 904 C C . GLY A 1 114 ? -3.086 -9.098 2.245 1.00 97.38 114 GLY A C 1
ATOM 905 O O . GLY A 1 114 ? -2.920 -8.267 3.137 1.00 97.38 114 GLY A O 1
ATOM 906 N N . LEU A 1 115 ? -4.240 -9.771 2.125 1.00 97.25 115 LEU A N 1
ATOM 907 C CA . LEU A 1 115 ? -5.400 -9.547 2.999 1.00 97.25 115 LEU A CA 1
ATOM 908 C C . LEU A 1 115 ? -5.085 -9.810 4.483 1.00 97.25 115 LEU A C 1
ATOM 910 O O . LEU A 1 115 ? -5.553 -9.081 5.355 1.00 97.25 115 LEU A O 1
ATOM 914 N N . ARG A 1 116 ? -4.241 -10.808 4.789 1.00 95.88 116 ARG A N 1
ATOM 915 C CA . ARG A 1 116 ? -3.792 -11.076 6.169 1.00 95.88 116 ARG A CA 1
ATOM 916 C C . ARG A 1 116 ? -2.861 -9.992 6.715 1.00 95.88 116 ARG A C 1
ATOM 918 O O . ARG A 1 116 ? -2.671 -9.931 7.925 1.00 95.88 116 ARG A O 1
ATOM 925 N N . THR A 1 117 ? -2.297 -9.153 5.852 1.00 95.31 117 THR A N 1
ATOM 926 C CA . THR A 1 117 ? -1.399 -8.061 6.238 1.00 95.31 117 THR A CA 1
ATOM 927 C C . THR A 1 117 ? -2.141 -6.733 6.350 1.00 95.31 117 THR A C 1
ATOM 929 O O . THR A 1 117 ? -1.952 -6.023 7.335 1.00 95.31 117 THR A O 1
ATOM 932 N N . ILE A 1 118 ? -3.003 -6.403 5.383 1.00 95.94 118 ILE A N 1
ATOM 933 C CA . ILE A 1 118 ? -3.647 -5.083 5.301 1.00 95.94 118 ILE A CA 1
ATOM 934 C C . ILE A 1 118 ? -4.803 -4.912 6.296 1.00 95.94 118 ILE A C 1
ATOM 936 O O . ILE A 1 118 ? -4.901 -3.869 6.933 1.00 95.94 118 ILE A O 1
ATOM 940 N N . PHE A 1 119 ? -5.630 -5.939 6.523 1.00 95.81 119 PHE A N 1
ATOM 941 C CA . PHE A 1 119 ? -6.779 -5.822 7.432 1.00 95.81 119 PHE A CA 1
ATOM 942 C C . PHE A 1 119 ? -6.388 -5.589 8.902 1.00 95.81 119 PHE A C 1
ATOM 944 O O . PHE A 1 119 ? -7.021 -4.765 9.557 1.00 95.81 119 PHE A O 1
ATOM 951 N N . PRO A 1 120 ? -5.315 -6.198 9.446 1.00 93.88 120 PRO A N 1
ATOM 952 C CA . PRO A 1 120 ? -4.807 -5.792 10.755 1.00 93.88 120 PRO A CA 1
ATOM 953 C C . PRO A 1 120 ? -4.375 -4.320 10.824 1.00 93.88 120 PRO A C 1
ATOM 955 O O . PRO A 1 120 ? -4.524 -3.703 11.876 1.00 93.88 120 PRO A O 1
ATOM 958 N N . LEU A 1 121 ? -3.845 -3.757 9.729 1.00 92.38 121 LEU A N 1
ATOM 959 C CA . LEU A 1 121 ? -3.470 -2.338 9.647 1.00 92.38 121 LEU A CA 1
ATOM 960 C C . LEU A 1 121 ? -4.692 -1.416 9.532 1.00 92.38 121 LEU A C 1
ATOM 962 O O . LEU A 1 121 ? -4.611 -0.282 9.993 1.00 92.38 121 LEU A O 1
ATOM 966 N N . PHE A 1 122 ? -5.792 -1.908 8.955 1.00 94.06 122 PHE A N 1
ATOM 967 C CA . PHE A 1 122 ? -7.090 -1.228 8.881 1.00 94.06 122 PHE A CA 1
ATOM 968 C C . PHE A 1 122 ? -7.797 -1.178 10.242 1.00 94.06 122 PHE A C 1
ATOM 970 O O . PHE A 1 122 ? -8.253 -0.123 10.681 1.00 94.06 122 PHE A O 1
ATOM 977 N N . MET A 1 123 ? -7.817 -2.309 10.954 1.00 92.50 123 MET A N 1
ATOM 978 C CA . MET A 1 123 ? -8.441 -2.406 12.278 1.00 92.50 123 MET A CA 1
ATOM 979 C C . MET A 1 123 ? -7.642 -1.679 13.362 1.00 92.50 123 MET A C 1
ATOM 981 O O . MET A 1 123 ? -8.211 -1.194 14.335 1.00 92.50 123 MET A O 1
ATOM 985 N N . LYS A 1 124 ? -6.309 -1.635 13.243 1.00 85.62 124 LYS A N 1
ATOM 986 C CA . LYS A 1 124 ? -5.432 -1.047 14.263 1.00 85.62 124 LYS A CA 1
ATOM 987 C C . LYS A 1 124 ? -4.507 -0.007 13.656 1.00 85.62 124 LYS A C 1
ATOM 989 O O . LYS A 1 124 ? -3.396 -0.326 13.224 1.00 85.62 124 LYS A O 1
ATOM 994 N N . THR A 1 125 ? -4.921 1.252 13.747 1.00 77.25 125 THR A N 1
ATOM 995 C CA . THR A 1 125 ? -4.045 2.371 13.414 1.00 77.25 125 THR A CA 1
ATOM 996 C C . THR A 1 125 ? -2.906 2.466 14.439 1.00 77.25 125 THR A C 1
ATOM 998 O O . THR A 1 125 ? -3.155 2.493 15.652 1.00 77.25 125 THR A O 1
ATOM 1001 N N . PRO A 1 126 ? -1.632 2.507 14.010 1.00 68.50 126 PRO A N 1
ATOM 1002 C CA . PRO A 1 126 ? -0.518 2.717 14.922 1.00 68.50 126 PRO A CA 1
ATOM 1003 C C . PRO A 1 126 ? -0.701 4.032 15.697 1.00 68.50 126 PRO A C 1
ATOM 1005 O O . PRO A 1 126 ? -0.815 5.103 15.103 1.00 68.50 126 PRO A O 1
ATOM 1008 N N . LYS A 1 127 ? -0.708 3.965 17.035 1.00 59.81 127 LYS A N 1
ATOM 1009 C CA . LYS A 1 127 ? -0.756 5.167 17.884 1.00 59.81 127 LYS A CA 1
ATOM 1010 C C . LYS A 1 127 ? 0.465 6.055 17.608 1.00 59.81 127 LYS A C 1
ATOM 1012 O O . LYS A 1 127 ? 1.559 5.532 17.376 1.00 59.81 127 LYS A O 1
ATOM 1017 N N . LYS A 1 128 ? 0.272 7.383 17.664 1.00 53.53 128 LYS A N 1
ATOM 1018 C CA . LYS A 1 128 ? 1.326 8.409 17.540 1.00 53.53 128 LYS A CA 1
ATOM 1019 C C . LYS A 1 128 ? 2.493 8.085 18.482 1.00 53.53 128 LYS A C 1
ATOM 1021 O O . LYS A 1 128 ? 2.464 8.417 19.661 1.00 53.53 128 LYS A O 1
ATOM 1026 N N . ASN A 1 129 ? 3.542 7.466 17.950 1.00 49.94 129 ASN A N 1
ATOM 1027 C CA . ASN A 1 129 ? 4.856 7.459 18.578 1.00 49.94 129 ASN A CA 1
ATOM 1028 C C . ASN A 1 129 ? 5.643 8.612 17.964 1.00 49.94 129 ASN A C 1
ATOM 1030 O O . ASN A 1 129 ? 5.761 8.680 16.743 1.00 49.94 129 ASN A O 1
ATOM 1034 N N . ARG A 1 130 ? 6.224 9.476 18.805 1.00 48.06 130 ARG A N 1
ATOM 1035 C CA . ARG A 1 130 ? 6.986 10.689 18.430 1.00 48.06 130 ARG A CA 1
ATOM 1036 C C . ARG A 1 130 ? 8.160 10.473 17.448 1.00 48.06 130 ARG A C 1
ATOM 1038 O O . ARG A 1 130 ? 8.821 11.435 17.097 1.00 48.06 130 ARG A O 1
ATOM 1045 N N . ARG A 1 131 ? 8.444 9.233 17.034 1.00 51.69 131 ARG A N 1
ATOM 1046 C CA . ARG A 1 131 ? 9.557 8.845 16.149 1.00 51.69 131 ARG A CA 1
ATOM 1047 C C . ARG A 1 131 ? 9.121 8.319 14.773 1.00 51.69 131 ARG A C 1
ATOM 1049 O O . ARG A 1 131 ? 9.965 7.806 14.049 1.00 51.69 131 ARG A O 1
ATOM 1056 N N . LYS A 1 132 ? 7.830 8.350 14.421 1.00 55.69 132 LYS A N 1
ATOM 1057 C CA . LYS A 1 132 ? 7.349 7.831 13.127 1.00 55.69 132 LYS A CA 1
ATOM 1058 C C . LYS A 1 132 ? 7.047 8.957 12.142 1.00 55.69 132 LYS A C 1
ATOM 1060 O O . LYS A 1 132 ? 6.405 9.930 12.512 1.00 55.69 132 LYS A O 1
ATOM 1065 N N . VAL A 1 133 ? 7.502 8.749 10.906 1.00 57.22 133 VAL A N 1
ATOM 1066 C CA . VAL A 1 133 ? 7.406 9.668 9.759 1.00 57.22 133 VAL A CA 1
ATOM 1067 C C . VAL A 1 133 ? 5.966 9.865 9.278 1.00 57.22 133 VAL A C 1
ATOM 1069 O O . VAL A 1 133 ? 5.610 10.966 8.890 1.00 57.22 133 VAL A O 1
ATOM 1072 N N . LEU A 1 134 ? 5.134 8.820 9.337 1.00 66.06 134 LEU A N 1
ATOM 1073 C CA . LEU A 1 134 ? 3.769 8.855 8.812 1.00 66.06 134 LEU A CA 1
ATOM 1074 C C . LEU A 1 134 ? 2.761 9.146 9.930 1.00 66.06 134 LEU A C 1
ATOM 1076 O O . LEU A 1 134 ? 2.792 8.501 10.989 1.00 66.06 134 LEU A O 1
ATOM 1080 N N . SER A 1 135 ? 1.873 10.107 9.698 1.00 81.19 135 SER A N 1
ATOM 1081 C CA . SER A 1 135 ? 0.786 10.427 10.615 1.00 81.19 135 SER A CA 1
ATOM 1082 C C . SER A 1 135 ? -0.255 9.300 10.667 1.00 81.19 135 SER A C 1
ATOM 1084 O O . SER A 1 135 ? -0.365 8.456 9.780 1.00 81.19 135 SER A O 1
ATOM 1086 N N . THR A 1 136 ? -1.038 9.277 11.747 1.00 85.12 136 THR A N 1
ATOM 1087 C CA . THR A 1 136 ? -2.183 8.363 11.901 1.00 85.12 136 THR A CA 1
ATOM 1088 C C . THR A 1 136 ? -3.173 8.504 10.740 1.00 85.12 136 THR A C 1
ATOM 1090 O O . THR A 1 136 ? -3.760 7.510 10.332 1.00 85.12 136 THR A O 1
ATOM 1093 N N . GLU A 1 137 ? -3.326 9.715 10.206 1.00 86.38 137 GLU A N 1
ATOM 1094 C CA . GLU A 1 137 ? -4.281 10.039 9.144 1.00 86.38 137 GLU A CA 1
ATOM 1095 C C . GLU A 1 137 ? -3.788 9.550 7.785 1.00 86.38 137 GLU A C 1
ATOM 1097 O O . GLU A 1 137 ? -4.503 8.813 7.122 1.00 86.38 137 GLU A O 1
ATOM 1102 N N . GLU A 1 138 ? -2.535 9.842 7.427 1.00 88.00 138 GLU A N 1
ATOM 1103 C CA . GLU A 1 138 ? -1.916 9.316 6.200 1.00 88.00 138 GLU A CA 1
ATOM 1104 C C . GLU A 1 138 ? -1.902 7.778 6.189 1.00 88.00 138 GLU A C 1
ATOM 1106 O O . GLU A 1 138 ? -2.055 7.148 5.144 1.00 88.00 138 GLU A O 1
ATOM 1111 N N . HIS A 1 139 ? -1.732 7.142 7.358 1.00 90.56 139 HIS A N 1
ATOM 1112 C CA . HIS A 1 139 ? -1.797 5.680 7.468 1.00 90.56 139 HIS A CA 1
ATOM 1113 C C . HIS A 1 139 ? -3.194 5.174 7.113 1.00 90.56 139 HIS A C 1
ATOM 1115 O O . HIS A 1 139 ? -3.328 4.226 6.341 1.00 90.56 139 HIS A O 1
ATOM 1121 N N . GLU A 1 140 ? -4.224 5.785 7.698 1.00 91.62 140 GLU A N 1
ATOM 1122 C CA . GLU A 1 140 ? -5.621 5.437 7.437 1.00 91.62 140 GLU A CA 1
ATOM 1123 C C . GLU A 1 140 ? -5.985 5.688 5.969 1.00 91.62 140 GLU A C 1
ATOM 1125 O O . GLU A 1 140 ? -6.561 4.803 5.340 1.00 91.62 140 GLU A O 1
ATOM 1130 N N . GLU A 1 141 ? -5.561 6.813 5.390 1.00 91.50 141 GLU A N 1
ATOM 1131 C CA . GLU A 1 141 ? -5.776 7.155 3.980 1.00 91.50 141 GLU A CA 1
ATOM 1132 C C . GLU A 1 141 ? -5.174 6.114 3.034 1.00 91.50 141 GLU A C 1
ATOM 1134 O O . GLU A 1 141 ? -5.889 5.573 2.190 1.00 91.50 141 GLU A O 1
ATOM 1139 N N . HIS A 1 142 ? -3.896 5.760 3.203 1.00 94.19 142 HIS A N 1
ATOM 1140 C CA . HIS A 1 142 ? -3.265 4.755 2.347 1.00 94.19 142 HIS A CA 1
ATOM 1141 C C . HIS A 1 142 ? -3.920 3.378 2.494 1.00 94.19 142 HIS A C 1
ATOM 1143 O O . HIS A 1 142 ? -4.144 2.690 1.498 1.00 94.19 142 HIS A O 1
ATOM 1149 N N . VAL A 1 143 ? -4.257 2.951 3.718 1.00 95.19 143 VAL A N 1
ATOM 1150 C CA . VAL A 1 143 ? -4.926 1.657 3.928 1.00 95.19 143 VAL A CA 1
ATOM 1151 C C . VAL A 1 143 ? -6.311 1.643 3.277 1.00 95.19 143 VAL A C 1
ATOM 1153 O O . VAL A 1 143 ? -6.638 0.687 2.571 1.00 95.19 143 VAL A O 1
ATOM 1156 N N . CYS A 1 144 ? -7.109 2.693 3.475 1.00 93.81 144 CYS A N 1
ATOM 1157 C CA . CYS A 1 144 ? -8.428 2.826 2.861 1.00 93.81 144 CYS A CA 1
ATOM 1158 C C . CYS A 1 144 ? -8.333 2.880 1.333 1.00 93.81 144 CYS A C 1
ATOM 1160 O O . CYS A 1 144 ? -9.090 2.184 0.658 1.00 93.81 144 CYS A O 1
ATOM 1162 N N . SER A 1 145 ? -7.371 3.625 0.783 1.00 94.44 145 SER A N 1
ATOM 1163 C CA . SER A 1 145 ? -7.125 3.711 -0.661 1.00 94.44 145 SER A CA 1
ATOM 1164 C C . SER A 1 145 ? -6.761 2.352 -1.268 1.00 94.44 145 SER A C 1
ATOM 1166 O O . SER A 1 145 ? -7.318 1.952 -2.295 1.00 94.44 145 SER A O 1
ATOM 1168 N N . ILE A 1 146 ? -5.903 1.578 -0.596 1.00 96.38 146 ILE A N 1
ATOM 1169 C CA . ILE A 1 146 ? -5.550 0.212 -1.006 1.00 96.38 146 ILE A CA 1
ATOM 1170 C C . ILE A 1 146 ? -6.787 -0.693 -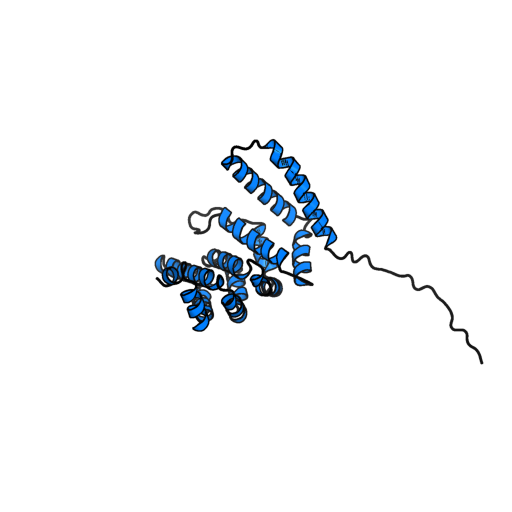1.014 1.00 96.38 146 ILE A C 1
ATOM 1172 O O . ILE A 1 146 ? -7.027 -1.405 -1.992 1.00 96.38 146 ILE A O 1
ATOM 1176 N N . ILE A 1 147 ? -7.588 -0.668 0.055 1.00 95.62 147 ILE A N 1
ATOM 1177 C CA . ILE A 1 147 ? -8.805 -1.485 0.158 1.00 95.62 147 ILE A CA 1
ATOM 1178 C C . ILE A 1 147 ? -9.816 -1.089 -0.925 1.00 95.62 147 ILE A C 1
ATOM 1180 O O . ILE A 1 147 ? -10.329 -1.966 -1.619 1.00 95.62 147 ILE A O 1
ATOM 1184 N N . ALA A 1 148 ? -10.045 0.208 -1.134 1.00 91.88 148 ALA A N 1
ATOM 1185 C CA . ALA A 1 148 ? -10.932 0.723 -2.174 1.00 91.88 148 ALA A CA 1
ATOM 1186 C C . ALA A 1 148 ? -10.459 0.330 -3.583 1.00 91.88 148 ALA A C 1
ATOM 1188 O O . ALA A 1 148 ? -11.263 -0.072 -4.427 1.00 91.88 148 ALA A O 1
ATOM 1189 N N . SER A 1 149 ? -9.148 0.383 -3.831 1.00 93.69 149 SER A N 1
ATOM 1190 C CA . SER A 1 149 ? -8.550 -0.043 -5.098 1.00 93.69 149 SER A CA 1
ATOM 1191 C C . SER A 1 149 ? -8.773 -1.533 -5.353 1.00 93.69 149 SER A C 1
ATOM 1193 O O . SER A 1 149 ? -9.170 -1.913 -6.455 1.00 93.69 149 SER A O 1
ATOM 1195 N N . MET A 1 150 ? -8.610 -2.382 -4.332 1.00 96.19 150 MET A N 1
ATOM 1196 C CA . MET A 1 150 ? -8.917 -3.810 -4.448 1.00 96.19 150 MET A CA 1
ATOM 1197 C C . MET A 1 150 ? -10.416 -4.067 -4.654 1.00 96.19 150 MET A C 1
ATOM 1199 O O . MET A 1 150 ? -10.764 -4.881 -5.503 1.00 96.19 150 MET A O 1
ATOM 1203 N N . LEU A 1 151 ? -11.306 -3.368 -3.940 1.00 91.94 151 LEU A N 1
ATOM 1204 C CA . LEU A 1 151 ? -12.760 -3.506 -4.114 1.00 91.94 151 LEU A CA 1
ATOM 1205 C C . LEU A 1 151 ? -13.199 -3.149 -5.541 1.00 91.94 151 LEU A C 1
ATOM 1207 O O . LEU A 1 151 ? -14.046 -3.834 -6.113 1.00 91.94 151 LEU A O 1
ATOM 1211 N N . ARG A 1 152 ? -12.585 -2.117 -6.130 1.00 91.94 152 ARG A N 1
ATOM 1212 C CA . ARG A 1 152 ? -12.847 -1.672 -7.506 1.00 91.94 152 ARG A CA 1
ATOM 1213 C C . ARG A 1 152 ? -12.301 -2.638 -8.560 1.00 91.94 152 ARG A C 1
ATOM 1215 O O . ARG A 1 152 ? -12.939 -2.843 -9.590 1.00 91.94 152 ARG A O 1
ATOM 1222 N N . ASN A 1 153 ? -11.103 -3.180 -8.340 1.00 92.25 153 ASN A N 1
ATOM 1223 C CA . ASN A 1 153 ? -10.346 -3.857 -9.393 1.00 92.25 153 ASN A CA 1
ATOM 1224 C C . ASN A 1 153 ? -10.377 -5.392 -9.324 1.00 92.25 153 ASN A C 1
ATOM 1226 O O . ASN A 1 153 ? -10.265 -6.043 -10.370 1.00 92.25 153 ASN A O 1
ATOM 1230 N N . CYS A 1 154 ? -10.492 -5.985 -8.132 1.00 94.12 154 CYS A N 1
ATOM 1231 C CA . CYS A 1 154 ? -10.510 -7.438 -7.978 1.00 94.12 154 CYS A CA 1
ATOM 1232 C C . CYS A 1 154 ? -11.776 -8.033 -8.601 1.00 94.12 154 CYS A C 1
ATOM 1234 O O . CYS A 1 154 ? -12.869 -7.480 -8.485 1.00 94.12 154 CYS A O 1
ATOM 1236 N N . LYS A 1 155 ? -11.644 -9.200 -9.239 1.00 89.81 155 LYS A N 1
ATOM 1237 C CA . LYS A 1 155 ? -12.765 -9.957 -9.825 1.00 89.81 155 LYS A CA 1
ATOM 1238 C C . LYS A 1 155 ? -12.684 -11.430 -9.421 1.00 89.81 155 LYS A C 1
ATOM 1240 O O . LYS A 1 155 ? -11.674 -11.864 -8.877 1.00 89.81 155 LYS A O 1
ATOM 1245 N N . GLY A 1 156 ? -13.753 -12.188 -9.667 1.00 93.88 156 GLY A N 1
ATOM 1246 C CA . GLY A 1 156 ? -13.782 -13.633 -9.424 1.00 93.88 156 GLY A CA 1
ATOM 1247 C C . GLY A 1 156 ? -13.450 -14.009 -7.976 1.00 93.88 156 GLY A C 1
ATOM 1248 O O . GLY A 1 156 ? -13.945 -13.388 -7.033 1.00 93.88 156 GLY A O 1
ATOM 1249 N N . SER A 1 157 ? -12.587 -15.012 -7.803 1.00 95.44 157 SER A N 1
ATOM 1250 C CA . SER A 1 157 ? -12.232 -15.551 -6.486 1.00 95.44 157 SER A CA 1
ATOM 1251 C C . SER A 1 157 ? -11.486 -14.546 -5.601 1.00 95.44 157 SER A C 1
ATOM 1253 O O . SER A 1 157 ? -11.688 -14.540 -4.386 1.00 95.44 157 SER A O 1
ATOM 1255 N N . GLN A 1 158 ? -10.671 -13.647 -6.169 1.00 95.69 158 GLN A N 1
ATOM 1256 C CA . GLN A 1 158 ? -9.990 -12.603 -5.395 1.00 95.69 158 GLN A CA 1
ATOM 1257 C C . GLN A 1 158 ? -10.992 -11.621 -4.783 1.00 95.69 158 GLN A C 1
ATOM 1259 O O . GLN A 1 158 ? -10.851 -11.250 -3.616 1.00 95.69 158 GLN A O 1
ATOM 1264 N N . ARG A 1 159 ? -12.030 -11.242 -5.544 1.00 94.12 159 ARG A N 1
ATOM 1265 C CA . ARG A 1 159 ? -13.106 -10.373 -5.047 1.00 94.12 159 ARG A CA 1
ATOM 1266 C C . ARG A 1 159 ? -13.914 -11.059 -3.954 1.00 94.12 159 ARG A C 1
ATOM 1268 O O . ARG A 1 159 ? -14.124 -10.455 -2.911 1.00 94.12 159 ARG A O 1
ATOM 1275 N N . GLN A 1 160 ? -14.291 -12.323 -4.150 1.00 94.12 160 GLN A N 1
ATOM 1276 C CA . GLN A 1 160 ? -15.008 -13.100 -3.132 1.00 94.12 160 GLN A CA 1
ATOM 1277 C C . GLN A 1 160 ? -14.224 -13.149 -1.817 1.00 94.12 160 GLN A C 1
ATOM 1279 O O . GLN A 1 160 ? -14.755 -12.793 -0.772 1.00 94.12 160 GLN A O 1
ATOM 1284 N N . ARG A 1 161 ? -12.924 -13.475 -1.871 1.00 96.25 161 ARG A N 1
ATOM 1285 C CA . ARG A 1 161 ? -12.053 -13.502 -0.683 1.00 96.25 161 ARG A CA 1
ATOM 1286 C C . ARG A 1 161 ? -11.941 -12.144 0.009 1.00 96.25 161 ARG A C 1
ATOM 1288 O O . ARG A 1 161 ? -11.789 -12.113 1.226 1.00 96.25 161 ARG A O 1
ATOM 1295 N N . LEU A 1 162 ? -11.977 -11.044 -0.745 1.00 93.88 162 LEU A N 1
ATOM 1296 C CA . LEU A 1 162 ? -11.986 -9.689 -0.195 1.00 93.88 162 LEU A CA 1
ATOM 1297 C C . LEU A 1 162 ? -13.318 -9.371 0.492 1.00 93.88 162 LEU A C 1
ATOM 1299 O O . LEU A 1 162 ? -13.297 -8.907 1.627 1.00 93.88 162 LEU A O 1
ATOM 1303 N N . ILE A 1 163 ? -14.450 -9.658 -0.155 1.00 92.00 163 ILE A N 1
ATOM 1304 C CA . ILE A 1 163 ? -15.791 -9.433 0.409 1.00 92.00 163 ILE A CA 1
ATOM 1305 C C . ILE A 1 163 ? -15.975 -10.256 1.688 1.00 92.00 163 ILE A C 1
ATOM 1307 O O . ILE A 1 163 ? -16.419 -9.715 2.695 1.00 92.00 163 ILE A O 1
ATOM 1311 N N . SER A 1 164 ? -15.515 -11.512 1.718 1.00 93.25 164 SER A N 1
ATOM 1312 C CA . SER A 1 164 ? -15.579 -12.345 2.927 1.00 93.25 164 SER A CA 1
ATOM 1313 C C . SER A 1 164 ? -14.870 -11.723 4.135 1.00 93.25 164 SER A C 1
ATOM 1315 O O . SER A 1 164 ? -15.247 -12.000 5.267 1.00 93.25 164 SER A O 1
ATOM 1317 N N . LYS A 1 165 ? -13.867 -10.849 3.945 1.00 93.06 165 LYS A N 1
ATOM 1318 C CA . LYS A 1 165 ? -13.235 -10.131 5.067 1.00 93.06 165 LYS A CA 1
ATOM 1319 C C . LYS A 1 165 ? -14.194 -9.157 5.753 1.00 93.06 165 LYS A C 1
ATOM 1321 O O . LYS A 1 165 ? -14.013 -8.911 6.943 1.00 93.06 165 LYS A O 1
ATOM 1326 N N . PHE A 1 166 ? -15.175 -8.616 5.031 1.00 90.50 166 PHE A N 1
ATOM 1327 C CA . PHE A 1 166 ? -16.176 -7.688 5.560 1.00 90.50 166 PHE A CA 1
ATOM 1328 C C . PHE A 1 166 ? -17.344 -8.383 6.262 1.00 90.50 166 PHE A C 1
ATOM 1330 O O . PHE A 1 166 ? -18.020 -7.740 7.054 1.00 90.50 166 PHE A O 1
ATOM 1337 N N . THR A 1 167 ? -17.539 -9.683 6.039 1.00 88.56 167 THR A N 1
ATOM 1338 C CA . THR A 1 167 ? -18.573 -10.492 6.710 1.00 88.56 167 THR A CA 1
ATOM 1339 C C . THR A 1 167 ? -18.031 -11.286 7.907 1.00 88.56 167 THR A C 1
ATOM 1341 O O . THR A 1 167 ? -18.771 -11.977 8.597 1.00 88.56 167 THR A O 1
ATOM 1344 N N . GLU A 1 168 ? -16.720 -11.245 8.158 1.00 89.94 168 GLU A N 1
ATOM 1345 C CA . GLU A 1 168 ? -16.089 -11.911 9.302 1.00 89.94 168 GLU A CA 1
ATOM 1346 C C . GLU A 1 168 ? -16.368 -11.190 10.628 1.00 89.94 168 GLU A C 1
ATOM 1348 O O . GLU A 1 168 ? -16.238 -9.967 10.689 1.00 89.94 168 GLU A O 1
ATOM 1353 N N . ASN A 1 169 ? -16.525 -11.968 11.708 1.00 91.94 169 ASN A N 1
ATOM 1354 C CA . ASN A 1 169 ? -16.651 -11.486 13.091 1.00 91.94 169 ASN A CA 1
ATOM 1355 C C . ASN A 1 169 ? -17.779 -10.461 13.252 1.00 91.94 169 ASN A C 1
ATOM 1357 O O . ASN A 1 169 ? -17.525 -9.351 13.705 1.00 91.94 169 ASN A O 1
ATOM 1361 N N . ASP A 1 170 ? -18.993 -10.834 12.846 1.00 90.25 170 ASP A N 1
ATOM 1362 C CA . ASP A 1 170 ? -20.176 -9.969 12.953 1.00 90.25 170 ASP A CA 1
ATOM 1363 C C . ASP A 1 170 ? -19.967 -8.601 12.285 1.00 90.25 170 ASP A C 1
ATOM 1365 O O . ASP A 1 170 ? -20.247 -7.551 12.844 1.00 90.25 170 ASP A O 1
ATOM 1369 N N . HIS A 1 171 ? -19.386 -8.621 11.082 1.00 88.31 171 HIS A N 1
ATOM 1370 C CA . HIS A 1 171 ? -19.138 -7.425 10.279 1.00 88.31 171 HIS A CA 1
ATOM 1371 C C . HIS A 1 171 ? -18.220 -6.369 10.932 1.00 88.31 171 HIS A C 1
ATOM 1373 O O . HIS A 1 171 ? -18.243 -5.211 10.523 1.00 88.31 171 HIS A O 1
ATOM 1379 N N . GLU A 1 172 ? -17.298 -6.748 11.834 1.00 91.62 172 GLU A N 1
ATOM 1380 C CA . GLU A 1 172 ? -16.436 -5.784 12.563 1.00 91.62 172 GLU A CA 1
ATOM 1381 C C . GLU A 1 172 ? -15.639 -4.816 11.644 1.00 91.62 172 GLU A C 1
ATOM 1383 O O . GLU A 1 172 ? -15.209 -3.736 12.052 1.00 91.62 172 GLU A O 1
ATOM 1388 N N . LYS A 1 173 ? -15.393 -5.201 10.381 1.00 91.19 173 LYS A N 1
ATOM 1389 C CA . LYS A 1 173 ? -14.685 -4.369 9.385 1.00 91.19 173 LYS A CA 1
ATOM 1390 C C . LYS A 1 173 ? -15.602 -3.278 8.837 1.00 91.19 173 LYS A C 1
ATOM 1392 O O . LYS A 1 173 ? -15.117 -2.197 8.516 1.00 91.19 173 LYS A O 1
ATOM 1397 N N . VAL A 1 174 ? -16.895 -3.567 8.714 1.00 89.06 174 VAL A N 1
ATOM 1398 C CA . VAL A 1 174 ? -17.926 -2.585 8.374 1.00 89.06 174 VAL A CA 1
ATOM 1399 C C . VAL A 1 174 ? -18.066 -1.590 9.519 1.00 89.06 174 VAL A C 1
ATOM 1401 O O . VAL A 1 174 ? -18.034 -0.390 9.267 1.00 89.06 174 VAL A O 1
ATOM 1404 N N . ASP A 1 175 ? -18.097 -2.060 10.767 1.00 87.50 175 ASP A N 1
ATOM 1405 C CA . ASP A 1 175 ? -18.124 -1.173 11.937 1.00 87.50 175 ASP A CA 1
ATOM 1406 C C . ASP A 1 175 ? -16.911 -0.240 11.960 1.00 87.50 175 ASP A C 1
ATOM 1408 O O . ASP A 1 175 ? -17.038 0.969 12.155 1.00 87.50 175 ASP A O 1
ATOM 1412 N N . ARG A 1 176 ? -15.716 -0.778 11.683 1.00 91.31 176 ARG A N 1
ATOM 1413 C CA . ARG A 1 176 ? -14.502 0.037 11.574 1.00 91.31 176 ARG A CA 1
ATOM 1414 C C . ARG A 1 176 ? -14.571 1.034 10.415 1.00 91.31 176 ARG A C 1
ATOM 1416 O O . ARG A 1 176 ? -14.094 2.161 10.552 1.00 91.31 176 ARG A O 1
ATOM 1423 N N . LEU A 1 177 ? -15.129 0.634 9.273 1.00 88.94 177 LEU A N 1
ATOM 1424 C CA . LEU A 1 177 ? -15.326 1.519 8.125 1.00 88.94 177 LEU A CA 1
ATOM 1425 C C . LEU A 1 177 ? -16.262 2.678 8.486 1.00 88.94 177 LEU A C 1
ATOM 1427 O O . LEU A 1 177 ? -15.963 3.824 8.160 1.00 88.94 177 LEU A O 1
ATOM 1431 N N . LEU A 1 178 ? -17.345 2.381 9.202 1.00 85.25 178 LEU A N 1
ATOM 1432 C CA . LEU A 1 178 ? -18.290 3.358 9.727 1.00 85.25 178 LEU A CA 1
ATOM 1433 C C . LEU A 1 178 ? -17.639 4.329 10.705 1.00 85.25 178 LEU A C 1
ATOM 1435 O O . LEU A 1 178 ? -17.792 5.539 10.564 1.00 85.25 178 LEU A O 1
ATOM 1439 N N . GLU A 1 179 ? -16.872 3.811 11.662 1.00 87.75 179 GLU A N 1
ATOM 1440 C CA . GLU A 1 179 ? -16.127 4.622 12.625 1.00 87.75 179 GLU A CA 1
ATOM 1441 C C . GLU A 1 179 ? -15.200 5.617 11.910 1.00 87.75 179 GLU A C 1
ATOM 1443 O O . GLU A 1 179 ? -15.189 6.808 12.229 1.00 87.75 179 GLU A O 1
ATOM 1448 N N . LEU A 1 180 ? -14.447 5.147 10.908 1.00 87.38 180 LEU A N 1
ATOM 1449 C CA . LEU A 1 180 ? -13.592 6.004 10.088 1.00 87.38 180 LEU A CA 1
ATOM 1450 C C . LEU A 1 180 ? -14.413 7.027 9.298 1.00 87.38 180 LEU A C 1
ATOM 1452 O O . LEU A 1 180 ? -14.057 8.202 9.280 1.00 87.38 180 LEU A O 1
ATOM 1456 N N . HIS A 1 181 ? -15.514 6.606 8.678 1.00 82.88 181 HIS A N 1
ATOM 1457 C CA . HIS A 1 181 ? -16.383 7.489 7.908 1.00 82.88 181 HIS A CA 1
ATOM 1458 C C . HIS A 1 181 ? -16.894 8.654 8.765 1.00 82.88 181 HIS A C 1
ATOM 1460 O O . HIS A 1 181 ? -16.672 9.811 8.408 1.00 82.88 181 HIS A O 1
ATOM 1466 N N . PHE A 1 182 ? -17.473 8.370 9.935 1.00 84.62 182 PHE A N 1
ATOM 1467 C CA . PHE A 1 182 ? -17.948 9.406 10.854 1.00 84.62 182 PHE A CA 1
ATOM 1468 C C . PHE A 1 182 ? -16.815 10.317 11.338 1.00 84.62 182 PHE A C 1
ATOM 1470 O O . PHE A 1 182 ? -16.957 11.536 11.287 1.00 84.62 182 PHE A O 1
ATOM 1477 N N . LYS A 1 183 ? -15.661 9.751 11.714 1.00 87.88 183 LYS A N 1
ATOM 1478 C CA . LYS A 1 183 ? -14.483 10.523 12.140 1.00 87.88 183 LYS A CA 1
ATOM 1479 C C . LYS A 1 183 ? -14.045 11.555 11.092 1.00 87.88 183 LYS A C 1
ATOM 1481 O O . LYS A 1 183 ? -13.751 12.699 11.440 1.00 87.88 183 LYS A O 1
ATOM 1486 N N . TYR A 1 184 ? -13.935 11.154 9.825 1.00 84.12 184 TYR A N 1
ATOM 1487 C CA . TYR A 1 184 ? -13.463 12.049 8.763 1.00 84.12 184 TYR A CA 1
ATOM 1488 C C . TYR A 1 184 ? -14.529 13.064 8.342 1.00 84.12 184 TYR A C 1
ATOM 1490 O O . TYR A 1 184 ? -14.194 14.220 8.096 1.00 84.12 184 TYR A O 1
ATOM 1498 N N . LEU A 1 185 ? -15.804 12.681 8.360 1.00 80.81 185 LEU A N 1
ATOM 1499 C CA . LEU A 1 185 ? -16.909 13.607 8.114 1.00 80.81 185 LEU A CA 1
ATOM 1500 C C . LEU A 1 185 ? -17.034 14.689 9.180 1.00 80.81 185 LEU A C 1
ATOM 1502 O O . LEU A 1 185 ? -17.243 15.849 8.839 1.00 80.81 185 LEU A O 1
ATOM 1506 N N . GLU A 1 186 ? -16.899 14.338 10.460 1.00 84.00 186 GLU A N 1
ATOM 1507 C CA . GLU A 1 186 ? -16.887 15.324 11.544 1.00 84.00 186 GLU A CA 1
ATOM 1508 C C . GLU A 1 186 ? -15.747 16.324 11.352 1.00 84.00 186 GLU A C 1
ATOM 1510 O O . GLU A 1 186 ? -15.953 17.532 11.452 1.00 84.00 186 GLU A O 1
ATOM 1515 N N . LYS A 1 187 ? -14.560 15.829 10.994 1.00 84.12 187 LYS A N 1
ATOM 1516 C CA . LYS A 1 187 ? -13.394 16.668 10.723 1.00 84.12 187 LYS A CA 1
ATOM 1517 C C . LYS A 1 187 ? -13.607 17.602 9.528 1.00 84.12 187 LYS A C 1
ATOM 1519 O O . LYS A 1 187 ? -13.164 18.748 9.574 1.00 84.12 187 LYS A O 1
ATOM 1524 N N . ASP A 1 188 ? -14.250 17.134 8.464 1.00 80.88 188 ASP A N 1
ATOM 1525 C CA . ASP A 1 188 ? -14.545 17.967 7.297 1.00 80.88 188 ASP A CA 1
ATOM 1526 C C . ASP A 1 188 ? -15.657 18.984 7.595 1.00 80.88 188 ASP A C 1
ATOM 1528 O O . ASP A 1 188 ? -15.514 20.158 7.260 1.00 80.88 188 ASP A O 1
ATOM 1532 N N . ALA A 1 189 ? -16.692 18.601 8.349 1.00 80.31 189 ALA A N 1
ATOM 1533 C CA . ALA A 1 189 ? -17.724 19.523 8.823 1.00 80.31 189 ALA A CA 1
ATOM 1534 C C . ALA A 1 189 ? -17.158 20.618 9.746 1.00 80.31 189 ALA A C 1
ATOM 1536 O O . ALA A 1 189 ? -17.573 21.773 9.648 1.00 80.31 189 ALA A O 1
ATOM 1537 N N . GLU A 1 190 ? -16.192 20.288 10.609 1.00 80.75 190 GLU A N 1
ATOM 1538 C CA . GLU A 1 190 ? -15.490 21.257 11.461 1.00 80.75 190 GLU A CA 1
ATOM 1539 C C . GLU A 1 190 ? -14.648 22.248 10.646 1.00 80.75 190 GLU A C 1
ATOM 1541 O O . GLU A 1 190 ? -14.599 23.430 10.986 1.00 80.75 190 GLU A O 1
ATOM 1546 N N . LYS A 1 191 ? -14.030 21.804 9.544 1.00 81.94 191 LYS A N 1
ATOM 1547 C CA . LYS A 1 191 ? -13.318 22.697 8.613 1.00 81.94 191 LYS A CA 1
ATOM 1548 C C . LYS A 1 191 ? -14.270 23.606 7.832 1.00 81.94 191 LYS A C 1
ATOM 1550 O O . LYS A 1 191 ? -13.915 24.749 7.562 1.00 81.94 191 LYS A O 1
ATOM 1555 N N . GLU A 1 192 ? -15.450 23.107 7.464 1.00 79.88 192 GLU A N 1
ATOM 1556 C CA . GLU A 1 192 ? -16.453 23.841 6.677 1.00 79.88 192 GLU A CA 1
ATOM 1557 C C . GLU A 1 192 ? -17.441 24.664 7.527 1.00 79.88 192 GLU A C 1
ATOM 1559 O O . GLU A 1 192 ? -18.210 25.457 6.985 1.00 79.88 192 GLU A O 1
ATOM 1564 N N . GLY A 1 193 ? -17.439 24.504 8.854 1.00 77.06 193 GLY A N 1
ATOM 1565 C CA . GLY A 1 193 ? -18.353 25.202 9.767 1.00 77.06 193 GLY A CA 1
ATOM 1566 C C . GLY A 1 193 ? -19.809 24.708 9.721 1.00 77.06 193 GLY A C 1
ATOM 1567 O O . GLY A 1 193 ? -20.724 25.469 10.041 1.00 77.06 193 GLY A O 1
ATOM 1568 N N . ARG A 1 194 ? -20.053 23.455 9.311 1.00 66.88 194 ARG A N 1
ATOM 1569 C CA . ARG A 1 194 ? -21.400 22.877 9.117 1.00 66.88 194 ARG A CA 1
ATOM 1570 C C . ARG A 1 194 ? -21.956 22.259 10.422 1.00 66.88 194 ARG A C 1
ATOM 1572 O O . ARG A 1 194 ? -21.197 21.638 11.166 1.00 66.88 194 ARG A O 1
ATOM 1579 N N . PRO A 1 195 ? -23.263 22.389 10.738 1.00 61.44 195 PRO A N 1
ATOM 1580 C CA . PRO A 1 195 ? -23.847 21.820 11.960 1.00 61.44 195 PRO A CA 1
ATOM 1581 C C . PRO A 1 195 ? -23.905 20.278 11.948 1.00 61.44 195 PRO A C 1
ATOM 1583 O O . PRO A 1 195 ? -24.266 19.667 10.946 1.00 61.44 195 PRO A O 1
ATOM 1586 N N . ARG A 1 196 ? -23.600 19.647 13.095 1.00 57.69 196 ARG A N 1
ATOM 1587 C CA . ARG A 1 196 ? -23.415 18.184 13.263 1.00 57.69 196 ARG A CA 1
ATOM 1588 C C . ARG A 1 196 ? -24.635 17.307 12.920 1.00 57.69 196 ARG A C 1
ATOM 1590 O O . ARG A 1 196 ?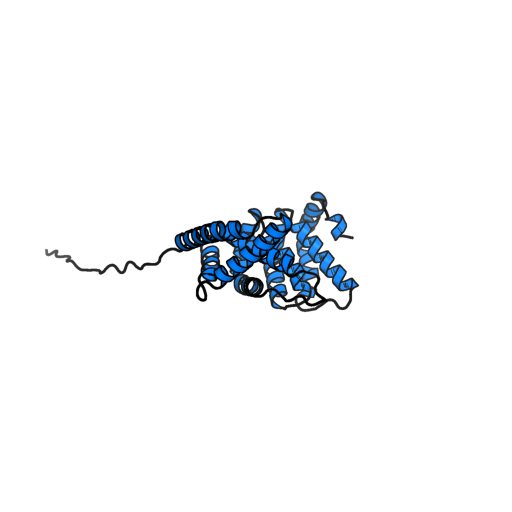 -24.462 16.145 12.577 1.00 57.69 196 ARG A O 1
ATOM 1597 N N . THR A 1 197 ? -25.856 17.830 13.016 1.00 54.97 197 THR A N 1
ATOM 1598 C CA . THR A 1 197 ? -27.100 17.035 12.984 1.00 54.97 197 THR A CA 1
ATOM 1599 C C . THR A 1 197 ? -27.527 16.560 11.594 1.00 54.97 197 THR A C 1
ATOM 1601 O O . THR A 1 197 ? -28.183 15.531 11.490 1.00 54.97 197 THR A O 1
ATOM 1604 N N . SER A 1 198 ? -27.163 17.271 10.522 1.00 54.06 198 SER A N 1
ATOM 1605 C CA . SER A 1 198 ? -27.545 16.884 9.152 1.00 54.06 198 SER A CA 1
ATOM 1606 C C . SER A 1 198 ? -26.702 15.733 8.600 1.00 54.06 198 SER A C 1
ATOM 1608 O O . SER A 1 198 ? -27.127 15.025 7.698 1.00 54.06 198 SER A O 1
ATOM 1610 N N . VAL A 1 199 ? -25.503 15.542 9.150 1.00 54.59 199 VAL A N 1
ATOM 1611 C CA . VAL A 1 199 ? -24.524 14.566 8.663 1.00 54.59 199 VAL A CA 1
ATOM 1612 C C . VAL A 1 199 ? -24.941 13.144 9.058 1.00 54.59 199 VAL A C 1
ATOM 1614 O O . VAL A 1 199 ? -24.810 12.214 8.276 1.00 54.59 199 VAL A O 1
ATOM 1617 N N . THR A 1 200 ? -25.512 12.943 10.245 1.00 56.44 200 THR A N 1
ATOM 1618 C CA . THR A 1 200 ? -25.802 11.596 10.758 1.00 56.44 200 THR A CA 1
ATOM 1619 C C . THR A 1 200 ? -26.884 10.837 9.976 1.00 56.44 200 THR A C 1
ATOM 1621 O O . THR A 1 200 ? -26.683 9.660 9.691 1.00 56.44 200 THR A O 1
ATOM 1624 N N . GLU A 1 201 ? -27.999 11.461 9.581 1.00 56.59 201 GLU A N 1
ATOM 1625 C CA . GLU A 1 201 ? -29.114 10.744 8.920 1.00 56.59 201 GLU A CA 1
ATOM 1626 C C . GLU A 1 201 ? -28.820 10.337 7.464 1.00 56.59 201 GLU A C 1
ATOM 1628 O O . GLU A 1 201 ? -29.124 9.208 7.062 1.00 56.59 201 GLU A O 1
ATOM 1633 N N . GLU A 1 202 ? -28.184 11.215 6.680 1.00 57.81 202 GLU A N 1
ATOM 1634 C CA . GLU A 1 202 ? -27.787 10.903 5.297 1.00 57.81 202 GLU A CA 1
ATOM 1635 C C . GLU A 1 202 ? -26.759 9.761 5.257 1.00 57.81 202 GLU A C 1
ATOM 1637 O O . GLU A 1 202 ? -26.852 8.859 4.421 1.00 57.81 202 GLU A O 1
ATOM 1642 N N . ASN A 1 203 ? -25.836 9.726 6.221 1.00 58.47 203 ASN A N 1
ATOM 1643 C CA . ASN A 1 203 ? -24.777 8.719 6.267 1.00 58.47 203 ASN A CA 1
ATOM 1644 C C . ASN A 1 203 ? -25.274 7.334 6.669 1.00 58.47 203 ASN A C 1
ATOM 1646 O O . ASN A 1 203 ? -24.870 6.346 6.059 1.00 58.47 203 ASN A O 1
ATOM 1650 N N . PHE A 1 204 ? -26.180 7.235 7.648 1.00 58.28 204 PHE A N 1
ATOM 1651 C CA . PHE A 1 204 ? -26.797 5.947 7.986 1.00 58.28 204 PHE A CA 1
ATOM 1652 C C . PHE A 1 204 ? -27.520 5.337 6.780 1.00 58.28 204 PHE A C 1
ATOM 1654 O O . PHE A 1 204 ? -27.482 4.122 6.584 1.00 58.28 204 PHE A O 1
ATOM 1661 N N . THR A 1 205 ? -28.129 6.181 5.948 1.00 59.53 205 THR A N 1
ATOM 1662 C CA . THR A 1 205 ? -28.811 5.754 4.724 1.00 59.53 205 THR A CA 1
ATOM 1663 C C . THR A 1 205 ? -27.815 5.311 3.649 1.00 59.53 205 THR A C 1
ATOM 1665 O O . THR A 1 205 ? -27.973 4.236 3.076 1.00 59.53 205 THR A O 1
ATOM 1668 N N . ALA A 1 206 ? -26.748 6.081 3.412 1.00 59.19 206 ALA A N 1
ATOM 1669 C CA . ALA A 1 206 ? -25.715 5.740 2.430 1.00 59.19 206 ALA A CA 1
ATOM 1670 C C . ALA A 1 206 ? -24.971 4.440 2.775 1.00 59.19 206 ALA A C 1
ATOM 1672 O O . ALA A 1 206 ? -24.677 3.633 1.895 1.00 59.19 206 ALA A O 1
ATOM 1673 N N . VAL A 1 207 ? -24.695 4.216 4.059 1.00 56.78 207 VAL A N 1
ATOM 1674 C CA . VAL A 1 207 ? -24.020 3.003 4.533 1.00 56.78 207 VAL A CA 1
ATOM 1675 C C . VAL A 1 207 ? -24.937 1.797 4.416 1.00 56.78 207 VAL A C 1
ATOM 1677 O O . VAL A 1 207 ? -24.485 0.754 3.955 1.00 56.78 207 VAL A O 1
ATOM 1680 N N . ARG A 1 208 ? -26.214 1.931 4.796 1.00 57.50 208 ARG A N 1
ATOM 1681 C CA . ARG A 1 208 ? -27.197 0.855 4.629 1.00 57.50 208 ARG A CA 1
ATOM 1682 C C . ARG A 1 208 ? -27.288 0.429 3.164 1.00 57.50 208 ARG A C 1
ATOM 1684 O O . ARG A 1 208 ? -27.149 -0.749 2.879 1.00 57.50 208 ARG A O 1
ATOM 1691 N N . ASN A 1 209 ? -27.368 1.388 2.244 1.00 61.09 209 ASN A N 1
ATOM 1692 C CA . ASN A 1 209 ? -27.392 1.092 0.811 1.00 61.09 209 ASN A CA 1
ATOM 1693 C C . ASN A 1 209 ? -26.097 0.408 0.328 1.00 61.09 209 ASN A C 1
ATOM 1695 O O . ASN A 1 209 ? -26.160 -0.528 -0.460 1.00 61.09 209 ASN A O 1
ATOM 1699 N N . MET A 1 210 ? -24.924 0.829 0.822 1.00 58.03 210 MET A N 1
ATOM 1700 C CA . MET A 1 210 ? -23.646 0.164 0.514 1.00 58.03 210 MET A CA 1
ATOM 1701 C C . MET A 1 210 ? -23.576 -1.269 1.056 1.00 58.03 210 MET A C 1
ATOM 1703 O O . MET A 1 210 ? -23.003 -2.140 0.404 1.00 58.03 210 MET A O 1
ATOM 1707 N N . LEU A 1 211 ? -24.120 -1.512 2.251 1.00 59.56 211 LEU A N 1
ATOM 1708 C CA . LEU A 1 211 ? -24.187 -2.846 2.847 1.00 59.56 211 LEU A CA 1
ATOM 1709 C C . LEU A 1 211 ? -25.130 -3.756 2.065 1.00 59.56 211 LEU A C 1
ATOM 1711 O O . LEU A 1 211 ? -24.749 -4.880 1.749 1.00 59.56 211 LEU A O 1
ATOM 1715 N N . ASP A 1 212 ? -26.294 -3.241 1.679 1.00 59.19 212 ASP A N 1
ATOM 1716 C CA . ASP A 1 212 ? -27.276 -3.968 0.877 1.00 59.19 212 ASP A CA 1
ATOM 1717 C C . ASP A 1 212 ? -26.705 -4.323 -0.514 1.00 59.19 212 ASP A C 1
ATOM 1719 O O . ASP A 1 212 ? -26.882 -5.442 -1.001 1.00 59.19 212 ASP A O 1
ATOM 1723 N N . GLU A 1 213 ? -25.938 -3.420 -1.140 1.00 61.66 213 GLU A N 1
ATOM 1724 C CA . GLU A 1 213 ? -25.209 -3.709 -2.385 1.00 61.66 213 GLU A CA 1
ATOM 1725 C C . GLU A 1 213 ? -24.118 -4.776 -2.188 1.00 61.66 213 GLU A C 1
ATOM 1727 O O . GLU A 1 213 ? -23.991 -5.690 -3.007 1.00 61.66 213 GLU A O 1
ATOM 1732 N N . LEU A 1 214 ? -23.353 -4.707 -1.093 1.00 56.34 214 LEU A N 1
ATOM 1733 C CA . LEU A 1 214 ? -22.322 -5.697 -0.764 1.00 56.34 214 LEU A CA 1
ATOM 1734 C C . LEU A 1 214 ? -22.908 -7.090 -0.501 1.00 56.34 214 LEU A C 1
ATOM 1736 O O . LEU A 1 214 ? -22.293 -8.080 -0.899 1.00 56.34 214 LEU A O 1
ATOM 1740 N N . GLU A 1 215 ? -24.078 -7.178 0.134 1.00 56.12 215 GLU A N 1
ATOM 1741 C CA . GLU A 1 215 ? -24.792 -8.440 0.348 1.00 56.12 215 GLU A CA 1
ATOM 1742 C C . GLU A 1 215 ? -25.386 -9.000 -0.949 1.00 56.12 215 GLU A C 1
ATOM 1744 O O . GLU A 1 215 ? -25.350 -10.213 -1.162 1.00 56.12 215 GLU A O 1
ATOM 1749 N N . SER A 1 216 ? -25.856 -8.136 -1.854 1.00 56.81 216 SER A N 1
ATOM 1750 C CA . SER A 1 216 ? -26.412 -8.551 -3.151 1.00 56.81 216 SER A CA 1
ATOM 1751 C C . SER A 1 216 ? -25.385 -9.206 -4.091 1.00 56.81 216 SER A C 1
ATOM 1753 O O . SER A 1 216 ? -25.748 -10.007 -4.952 1.00 56.81 216 SER A O 1
ATOM 1755 N N . ASP A 1 217 ? -24.098 -8.907 -3.893 1.00 50.16 217 ASP A N 1
ATOM 1756 C CA . ASP A 1 217 ? -22.977 -9.415 -4.691 1.00 50.16 217 ASP A CA 1
ATOM 1757 C C . ASP A 1 217 ? -22.386 -10.739 -4.169 1.00 50.16 217 ASP A C 1
ATOM 1759 O O . ASP A 1 217 ? -21.482 -11.314 -4.792 1.00 50.16 217 ASP A O 1
ATOM 1763 N N . ILE A 1 218 ? -22.870 -11.238 -3.027 1.00 50.22 218 ILE A N 1
ATOM 1764 C CA . ILE A 1 218 ? -22.495 -12.547 -2.489 1.00 50.22 218 ILE A CA 1
ATOM 1765 C C . ILE A 1 218 ? -23.407 -13.589 -3.151 1.00 50.22 218 ILE A C 1
ATOM 1767 O O . ILE A 1 218 ? -24.617 -13.562 -2.923 1.00 50.22 218 ILE A O 1
ATOM 1771 N N . PRO A 1 219 ? -22.874 -14.537 -3.952 1.00 44.19 219 PRO A N 1
ATOM 1772 C CA . PRO A 1 219 ? -23.685 -15.629 -4.470 1.00 44.19 219 PRO A CA 1
ATOM 1773 C C . PRO A 1 219 ? -24.268 -16.381 -3.277 1.00 44.19 219 PRO A C 1
ATOM 1775 O O . PRO A 1 219 ? -23.530 -16.957 -2.474 1.00 44.19 219 PRO A O 1
ATOM 1778 N N . THR A 1 220 ? -25.589 -16.343 -3.135 1.00 46.81 220 THR A N 1
ATOM 1779 C CA . THR A 1 220 ? -26.297 -17.166 -2.165 1.00 46.81 220 THR A CA 1
ATOM 1780 C C . THR A 1 220 ? -26.150 -18.606 -2.628 1.00 46.81 220 THR A C 1
ATOM 1782 O O . THR A 1 220 ? -26.894 -19.070 -3.485 1.00 46.81 220 THR A O 1
ATOM 1785 N N . ASP A 1 221 ? -25.186 -19.331 -2.063 1.00 43.69 221 ASP A N 1
ATOM 1786 C CA . ASP A 1 221 ? -25.173 -20.791 -2.127 1.00 43.69 221 ASP A CA 1
ATOM 1787 C C . ASP A 1 221 ? -26.296 -21.307 -1.213 1.00 43.69 221 ASP A C 1
ATOM 1789 O O . ASP A 1 221 ? -26.084 -21.813 -0.111 1.00 43.69 221 ASP A O 1
ATOM 1793 N N . ARG A 1 222 ? -27.547 -21.067 -1.623 1.00 41.53 222 ARG A N 1
ATOM 1794 C CA . ARG A 1 222 ? -28.677 -21.852 -1.144 1.00 41.53 222 ARG A CA 1
ATOM 1795 C C . ARG A 1 222 ? -28.694 -23.089 -2.016 1.00 41.53 222 ARG A C 1
ATOM 1797 O O . ARG A 1 222 ? -29.176 -23.052 -3.141 1.00 41.53 222 ARG A O 1
ATOM 1804 N N . GLY A 1 223 ? -28.109 -24.152 -1.475 1.00 42.16 223 GLY A N 1
ATOM 1805 C CA . GLY A 1 223 ? -28.076 -25.455 -2.104 1.00 42.16 223 GLY A CA 1
ATOM 1806 C C . GLY A 1 223 ? -29.459 -25.883 -2.582 1.00 42.16 223 GLY A C 1
ATOM 1807 O O . GLY A 1 223 ? -30.373 -26.086 -1.781 1.00 42.16 223 GLY A O 1
ATOM 1808 N N . ASP A 1 224 ? -29.566 -26.092 -3.889 1.00 34.97 224 ASP A N 1
ATOM 1809 C CA . ASP A 1 224 ? -30.597 -26.928 -4.483 1.00 34.97 224 ASP A CA 1
ATOM 1810 C C . ASP A 1 224 ? -30.309 -28.388 -4.103 1.00 34.97 224 ASP A C 1
ATOM 1812 O O . ASP A 1 224 ? -29.797 -29.195 -4.881 1.00 34.97 224 ASP A O 1
ATOM 1816 N N . LEU A 1 225 ? -30.655 -28.748 -2.866 1.00 40.09 225 LEU A N 1
ATOM 1817 C CA . LEU A 1 225 ? -31.002 -30.122 -2.523 1.00 40.09 225 LEU A CA 1
ATOM 1818 C C . LEU A 1 225 ? -32.323 -30.440 -3.231 1.00 40.09 225 LEU A C 1
ATOM 1820 O O . LEU A 1 225 ? -33.403 -30.349 -2.649 1.00 40.09 225 LEU A O 1
ATOM 1824 N N . THR A 1 226 ? -32.240 -30.795 -4.511 1.00 39.78 226 THR A N 1
ATOM 1825 C CA . THR A 1 226 ? -33.362 -31.431 -5.203 1.00 39.78 226 THR A CA 1
ATOM 1826 C C . THR A 1 226 ? -33.554 -32.839 -4.624 1.00 39.78 226 THR A C 1
ATOM 1828 O O . THR A 1 226 ? -32.602 -33.622 -4.572 1.00 39.78 226 THR A O 1
ATOM 1831 N N . PRO A 1 227 ? -34.762 -33.208 -4.165 1.00 38.41 227 PRO A N 1
ATOM 1832 C CA . PRO A 1 227 ? -35.053 -34.587 -3.817 1.00 38.41 227 PRO A CA 1
ATOM 1833 C C . PRO A 1 227 ? -35.278 -35.364 -5.117 1.00 38.41 227 PRO A C 1
ATOM 1835 O O . PRO A 1 227 ? -36.277 -35.172 -5.811 1.00 38.41 227 PRO A O 1
ATOM 1838 N N . SER A 1 228 ? -34.348 -36.251 -5.464 1.00 37.38 228 SER A N 1
ATOM 1839 C CA . SER A 1 228 ? -34.512 -37.198 -6.565 1.00 37.38 228 SER A CA 1
ATOM 1840 C C . SER A 1 228 ? -35.535 -38.278 -6.187 1.00 37.38 228 SER A C 1
ATOM 1842 O O . SER A 1 228 ? -35.204 -39.329 -5.643 1.00 37.38 228 SER A O 1
ATOM 1844 N N . CYS A 1 229 ? -36.810 -38.026 -6.491 1.00 34.97 229 CYS A N 1
ATOM 1845 C CA . CYS A 1 229 ? -37.847 -39.056 -6.540 1.00 34.97 229 CYS A CA 1
ATOM 1846 C C . CYS A 1 229 ? -38.065 -39.530 -7.987 1.00 34.97 229 CYS A C 1
ATOM 1848 O O . CYS A 1 229 ? -38.556 -38.789 -8.829 1.00 34.97 229 CYS A O 1
ATOM 1850 N N . THR A 1 230 ? -37.641 -40.777 -8.218 1.00 40.78 230 THR A N 1
ATOM 1851 C CA . THR A 1 230 ? -38.351 -41.864 -8.923 1.00 40.78 230 THR A CA 1
ATOM 1852 C C . THR A 1 230 ? -39.008 -41.600 -10.289 1.00 40.78 230 THR A C 1
ATOM 1854 O O . THR A 1 230 ? -39.989 -40.878 -10.412 1.00 40.78 230 THR A O 1
ATOM 1857 N N . SER A 1 231 ? -38.612 -42.381 -11.305 1.00 37.09 231 SER A N 1
ATOM 1858 C CA . SER A 1 231 ? -39.494 -43.415 -11.893 1.00 37.09 231 SER A CA 1
ATOM 1859 C C . SER A 1 231 ? -38.867 -44.161 -13.088 1.00 37.09 231 SER A C 1
ATOM 1861 O O . SER A 1 231 ? -38.410 -43.577 -14.060 1.00 37.09 231 SER A O 1
ATOM 1863 N N . ASN A 1 232 ? -38.887 -45.491 -12.959 1.00 39.69 232 ASN A N 1
ATOM 1864 C CA . ASN A 1 232 ? -39.233 -46.512 -13.954 1.00 39.69 232 ASN A CA 1
ATOM 1865 C C . ASN A 1 232 ? -38.729 -46.396 -15.404 1.00 39.69 232 ASN A C 1
ATOM 1867 O O . ASN A 1 232 ? -39.362 -45.769 -16.248 1.00 39.69 232 ASN A O 1
ATOM 1871 N N . SER A 1 233 ? -37.757 -47.244 -15.746 1.00 38.84 233 SER A N 1
ATOM 1872 C CA . SER A 1 233 ? -37.661 -47.858 -17.073 1.00 38.84 233 SER A CA 1
ATOM 1873 C C . SER A 1 233 ? -38.244 -49.279 -17.041 1.00 38.84 233 SER A C 1
ATOM 1875 O O . SER A 1 233 ? -37.558 -50.268 -16.800 1.00 38.84 233 SER A O 1
ATOM 1877 N N . PHE A 1 234 ? -39.549 -49.370 -17.304 1.00 41.28 234 PHE A N 1
ATOM 1878 C CA . PHE A 1 234 ? -40.155 -50.567 -17.885 1.00 41.28 234 PHE A CA 1
ATOM 1879 C C . PHE A 1 234 ? -39.866 -50.548 -19.389 1.00 41.28 234 PHE A C 1
ATOM 1881 O O . PHE A 1 234 ? -40.383 -49.677 -20.085 1.00 41.28 234 PHE A O 1
ATOM 1888 N N . HIS A 1 235 ? -39.115 -51.521 -19.901 1.00 40.66 235 HIS A N 1
ATOM 1889 C CA . HIS A 1 235 ? -39.365 -52.062 -21.238 1.00 40.66 235 HIS A CA 1
ATOM 1890 C C . HIS A 1 235 ? -39.017 -53.548 -21.267 1.00 40.66 235 HIS A C 1
ATOM 1892 O O . HIS A 1 235 ? -37.903 -53.960 -20.956 1.00 40.66 235 HIS A O 1
ATOM 1898 N N . SER A 1 236 ? -40.039 -54.330 -21.596 1.00 44.88 236 SER A N 1
ATOM 1899 C CA . SER A 1 236 ? -40.017 -55.761 -21.854 1.00 44.88 236 SER A CA 1
ATOM 1900 C C . SER A 1 236 ? -40.165 -55.952 -23.360 1.00 44.88 236 SER A C 1
ATOM 1902 O O . SER A 1 236 ? -41.099 -55.386 -23.925 1.00 44.88 236 SER A O 1
ATOM 1904 N N . ALA A 1 237 ? -39.276 -56.735 -23.969 1.00 46.44 237 ALA A N 1
ATOM 1905 C CA . ALA A 1 237 ? -39.521 -57.695 -25.053 1.00 46.44 237 ALA A CA 1
ATOM 1906 C C . ALA A 1 237 ? -38.177 -58.298 -25.476 1.00 46.44 237 ALA A C 1
ATOM 1908 O O . ALA A 1 237 ? -37.262 -57.507 -25.797 1.00 46.44 237 ALA A O 1
#

Secondary structure (DSSP, 8-state):
-HHHHHTT-HHHHHHHHHTTHHHHHHHHHHHTTT---SSHHHHHHHHHHHHHHHHHTTSHHHHHHHHHTTHHHHHHHHHHHTSTTHHHHHHHHHHHHSSGGGHHHHHHHHHTTTHHHHHHHHH-PPP--TT-SS-HHHHHHHHHHHHHHHHHH--HHHHHHHHHHHHSTTTHHHHHHHHHHHHHHHHHHHHHT--THHHHHHHHHHHHHHHHHHHHTS-------------------

Foldseek 3Di:
DLLVVLPPDPVSLVVCLVVLVLLVLLVVLLVQLQDADPDPVSLVVNLSSLSNLLSSLVDLVVLVSCVVSCVLVSLLSSLVNPYLCVVSSLSNLLSSLADQSNQVVLLVCLVSVVVVRLVVLLLDQDPDDVPHPDDSVNSNVSSVSNLVSSCVRPDDPSNQVSLVVCPPPVRVSLVSVVVVVLVVVVVVCVVVVHDPPVPPPVVVVVSVVVVVVSVVPHPPPPDPPPPDDDDDDDDDD

Radius of gyration: 23.02 Å; chains: 1; bounding box: 62×83×44 Å